Protein AF-F4G342-F1 (afdb_monomer_lite)

Radius of gyration: 25.58 Å; chains: 1; bounding box: 54×46×74 Å

Secondary str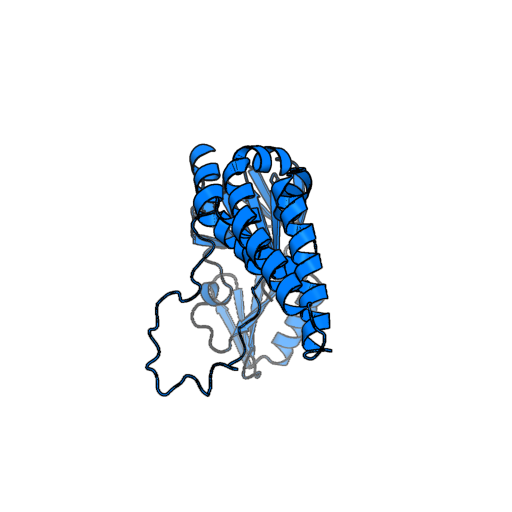ucture (DSSP, 8-state):
-BSSHHHHHHHHHHHHHEEEEEEETTEEEEEES-SSEEEEEEEE-SSSS-EEEEEEEETT-S-HHHHTT-SEETTS-----TT-EEEETTEEEEEEEE-SSHHHHHHHIIIIIHHHHHHHHHHHHTT-SSS--HHHHHHHHT--HHHHHHHHHHHHHHHHHHHHHH-TT-TTHHHHHHHHHHHHHHHHTTSTTS----------TT-TTTTT---PPP-HHHHHHHHHHHHHHHTHHHHHHHH---EEEETTEEEESEEEEEETTTEEEEEE-SSEEEEE-STT-EEEEE-SEEEEEEE--

Sequence (301 aa):
MFLDKYHETLYSLALSLRKNQFKVWDFTYVETSDPRVDYVIGEDRKGEEPVTYVLSVPKGCEDLRRCLGFSFMYYESFPFTSGVSIGVLDMAVKVIKTFKDEGEMMSYLRDEEVKQFKATDYLFLKDRSRGEGLYQRFISSLNDRELNELNDLARGYLEAYKLYDRNPEASGLDETVREIERRLLAVSSGYERVWNLNEGEHISEDEEHIEGEVREPLDVFQILSDVRAEKFRENVSKFLDFAGDEESSWESVRFRGSLLNVFERRAATILIRRPGFLTIDKAGGRTIPVQPSLIEVERLV

Structure (mmCIF, N/CA/C/O backbone):
data_AF-F4G342-F1
#
_entry.id   AF-F4G342-F1
#
loop_
_atom_site.group_PDB
_atom_site.id
_atom_site.type_symbol
_atom_site.label_atom_id
_atom_site.label_alt_id
_atom_site.label_comp_id
_atom_site.label_asym_id
_atom_site.label_entity_id
_atom_site.label_seq_id
_atom_site.pdbx_PDB_ins_code
_atom_site.Cartn_x
_atom_site.Cartn_y
_atom_site.Cartn_z
_atom_site.occupancy
_atom_site.B_iso_or_equiv
_atom_site.auth_seq_id
_atom_site.auth_comp_id
_atom_site.auth_asym_id
_atom_site.auth_atom_id
_atom_site.pdbx_PDB_model_num
ATOM 1 N N . MET A 1 1 ? -18.554 12.284 21.977 1.00 89.56 1 MET A N 1
ATOM 2 C CA . MET A 1 1 ? -18.754 12.958 20.670 1.00 89.56 1 MET A CA 1
ATOM 3 C C . MET A 1 1 ? -18.685 11.902 19.569 1.00 89.56 1 MET A C 1
ATOM 5 O O . MET A 1 1 ? -18.056 10.884 19.815 1.00 89.56 1 MET A O 1
ATOM 9 N N . PHE A 1 2 ? -19.327 12.070 18.407 1.00 92.19 2 PHE A N 1
ATOM 10 C CA . PHE A 1 2 ? -19.142 11.134 17.280 1.00 92.19 2 PHE A CA 1
ATOM 11 C C . PHE A 1 2 ? -17.863 11.451 16.496 1.00 92.19 2 PHE A C 1
ATOM 13 O O . PHE A 1 2 ? -17.474 12.613 16.435 1.00 92.19 2 PHE A O 1
ATOM 20 N N . LEU A 1 3 ? -17.229 10.432 15.903 1.00 91.06 3 LEU A N 1
ATOM 21 C CA . LEU A 1 3 ? -15.998 10.582 15.114 1.00 91.06 3 LEU A CA 1
ATOM 22 C C . LEU A 1 3 ? -16.168 11.587 13.968 1.00 91.06 3 LEU A C 1
ATOM 24 O O . LEU A 1 3 ? -15.319 12.449 13.768 1.00 91.06 3 LEU A O 1
ATOM 28 N N . ASP A 1 4 ? -17.288 11.487 13.256 1.00 91.38 4 ASP A N 1
ATOM 29 C CA . ASP A 1 4 ? -17.738 12.435 12.243 1.00 91.38 4 ASP A CA 1
ATOM 30 C C . ASP A 1 4 ? -19.255 12.265 11.992 1.00 91.38 4 ASP A C 1
ATOM 32 O O . ASP A 1 4 ? -19.938 11.459 12.640 1.00 91.38 4 ASP A O 1
ATOM 36 N N . LYS A 1 5 ? -19.794 13.014 11.019 1.00 93.31 5 LYS A N 1
ATOM 37 C CA . LYS A 1 5 ? -21.218 12.954 10.656 1.00 93.31 5 LYS A CA 1
ATOM 38 C C . LYS A 1 5 ? -21.636 11.617 10.033 1.00 93.31 5 LYS A C 1
ATOM 40 O O . LYS A 1 5 ? -22.798 11.221 10.158 1.00 93.31 5 LYS A O 1
ATOM 45 N N . TYR A 1 6 ? -20.718 10.923 9.362 1.00 93.00 6 TYR A N 1
ATOM 46 C CA . TYR A 1 6 ? -20.983 9.605 8.790 1.00 93.00 6 TYR A CA 1
ATOM 47 C C . TYR A 1 6 ? -21.236 8.590 9.910 1.00 93.00 6 TYR A C 1
ATOM 49 O O . TYR A 1 6 ? -22.263 7.912 9.902 1.00 93.00 6 TYR A O 1
ATOM 57 N N . HIS A 1 7 ? -20.394 8.583 10.942 1.00 95.50 7 HIS A N 1
ATOM 58 C CA . HIS A 1 7 ? -20.532 7.689 12.091 1.00 95.50 7 HIS A CA 1
ATOM 59 C C . HIS A 1 7 ? -21.780 8.011 12.937 1.00 95.50 7 HIS A C 1
ATOM 61 O O . HIS A 1 7 ? -22.446 7.095 13.416 1.00 95.50 7 HIS A O 1
ATOM 67 N N . GLU A 1 8 ? -22.164 9.287 13.067 1.00 96.19 8 GLU A N 1
ATOM 68 C CA . GLU A 1 8 ? -23.444 9.689 13.684 1.00 96.19 8 GLU A CA 1
ATOM 69 C C . GLU A 1 8 ? -24.661 9.171 12.886 1.00 96.19 8 GLU A C 1
ATOM 71 O O . GLU A 1 8 ? -25.661 8.715 13.453 1.00 96.19 8 GLU A O 1
ATOM 76 N N . THR A 1 9 ? -24.572 9.207 11.553 1.00 96.38 9 THR A N 1
ATOM 77 C CA . THR A 1 9 ? -25.627 8.706 10.660 1.00 96.38 9 THR A CA 1
ATOM 78 C C . THR A 1 9 ? -25.750 7.187 10.761 1.00 96.38 9 THR A C 1
ATOM 80 O O . THR A 1 9 ? -26.858 6.676 10.935 1.00 96.38 9 THR A O 1
ATOM 83 N N . LEU A 1 10 ? -24.624 6.465 10.729 1.00 95.69 10 LEU A N 1
ATOM 84 C CA . LEU A 1 10 ? -24.595 5.014 10.918 1.00 95.69 10 LEU A CA 1
ATOM 85 C C . LEU A 1 10 ? -25.144 4.603 12.283 1.00 95.69 10 LEU A C 1
ATOM 87 O O . LEU A 1 10 ? -25.910 3.649 12.363 1.00 95.69 10 LEU A O 1
ATOM 91 N N . TYR A 1 11 ? -24.816 5.340 13.344 1.00 97.00 11 TYR A N 1
ATOM 92 C CA . TYR A 1 11 ? -25.378 5.100 14.671 1.00 97.00 11 TYR A CA 1
ATOM 93 C C . TYR A 1 11 ? -26.909 5.187 14.663 1.00 97.00 11 TYR A C 1
ATOM 95 O O . TYR A 1 11 ? -27.599 4.288 15.145 1.00 97.00 11 TYR A O 1
ATOM 103 N N . SER A 1 12 ? -27.448 6.252 14.067 1.00 96.75 12 SER A N 1
ATOM 104 C CA . SER A 1 12 ? -28.895 6.468 13.965 1.00 96.75 12 SER A CA 1
ATOM 105 C C . SER A 1 12 ? -29.580 5.365 13.150 1.00 96.75 12 SER A C 1
ATOM 107 O O . SER A 1 12 ? -30.653 4.883 13.525 1.00 96.75 12 SER A O 1
ATOM 109 N N . LEU A 1 13 ? -28.940 4.924 12.063 1.00 95.50 13 LEU A N 1
ATOM 110 C CA . LEU A 1 13 ? -29.412 3.823 11.225 1.00 95.50 13 LEU A CA 1
ATOM 111 C C . LEU A 1 13 ? -29.402 2.488 11.982 1.00 95.50 13 LEU A C 1
ATOM 113 O O . LEU A 1 13 ? -30.413 1.785 11.993 1.00 95.50 13 LEU A O 1
ATOM 117 N N . ALA A 1 14 ? -28.301 2.177 12.670 1.00 95.94 14 ALA A N 1
ATOM 118 C CA . ALA A 1 14 ? -28.148 0.970 13.474 1.00 95.94 14 ALA A CA 1
ATOM 119 C C . ALA A 1 14 ? -29.251 0.864 14.532 1.00 95.94 14 ALA A C 1
ATOM 121 O O . ALA A 1 14 ? -29.889 -0.180 14.657 1.00 95.94 14 ALA A O 1
ATOM 122 N N . LEU A 1 15 ? -29.534 1.958 15.249 1.00 96.00 15 LEU A N 1
ATOM 123 C CA . LEU A 1 15 ? -30.601 1.992 16.249 1.00 96.00 15 LEU A CA 1
ATOM 124 C C . LEU A 1 15 ? -32.002 1.867 15.644 1.00 96.00 15 LEU A C 1
ATOM 126 O O . LEU A 1 15 ? -32.859 1.223 16.246 1.00 96.00 15 LEU A O 1
ATOM 130 N N . SER A 1 16 ? -32.233 2.450 14.466 1.00 96.38 16 SER A N 1
ATOM 131 C CA . SER A 1 16 ? -33.532 2.387 13.781 1.00 96.38 16 SER A CA 1
ATOM 132 C C . SER A 1 16 ? -33.850 0.981 13.265 1.00 96.38 16 SER A C 1
ATOM 134 O O . SER A 1 16 ? -35.006 0.568 13.270 1.00 96.38 16 SER A O 1
ATOM 136 N N . LEU A 1 17 ? -32.827 0.233 12.839 1.00 94.88 17 LEU A N 1
ATOM 137 C CA . LEU A 1 17 ? -32.965 -1.131 12.321 1.00 94.88 17 LEU A CA 1
ATOM 138 C C . LEU A 1 17 ? -32.792 -2.215 13.393 1.00 94.88 17 LEU A C 1
ATOM 140 O O . LEU A 1 17 ? -32.941 -3.398 13.074 1.00 94.88 17 LEU A O 1
ATOM 144 N N . ARG A 1 18 ? -32.456 -1.837 14.632 1.00 97.00 18 ARG A N 1
ATOM 145 C CA . ARG A 1 18 ? -32.060 -2.738 15.720 1.00 97.00 18 ARG A CA 1
ATOM 146 C C . ARG A 1 18 ? -33.136 -3.775 16.043 1.00 97.00 18 ARG A C 1
ATOM 148 O O . ARG A 1 18 ? -34.232 -3.430 16.481 1.00 97.00 18 ARG A O 1
ATOM 155 N N . LYS A 1 19 ? -32.761 -5.050 15.948 1.00 96.31 19 LYS A N 1
ATOM 156 C CA . LYS A 1 19 ? -33.483 -6.182 16.545 1.00 96.31 19 LYS A CA 1
ATOM 157 C C . LYS A 1 19 ? -32.971 -6.490 17.948 1.00 96.31 19 LYS A C 1
ATOM 159 O O . LYS A 1 19 ? -33.772 -6.681 18.858 1.00 96.31 19 LYS A O 1
ATOM 164 N N . ASN A 1 20 ? -31.650 -6.503 18.126 1.00 95.12 20 ASN A N 1
ATOM 165 C CA . ASN A 1 20 ? -30.991 -6.808 19.393 1.00 95.12 20 ASN A CA 1
ATOM 166 C C . ASN A 1 20 ? -29.696 -5.991 19.547 1.00 95.12 20 ASN A C 1
ATOM 168 O O . ASN A 1 20 ? -29.152 -5.479 18.570 1.00 95.12 20 ASN A O 1
ATOM 172 N N . GLN A 1 21 ? -29.200 -5.848 20.775 1.00 95.62 21 GLN A N 1
ATOM 173 C CA . GLN A 1 21 ? -27.889 -5.260 21.043 1.00 95.62 21 GLN A CA 1
ATOM 174 C C . GLN A 1 21 ? -27.240 -5.910 22.263 1.00 95.62 21 GLN A C 1
ATOM 176 O O . GLN A 1 21 ? -27.905 -6.168 23.267 1.00 95.62 21 GLN A O 1
ATOM 181 N N . PHE A 1 22 ? -25.933 -6.129 22.205 1.00 94.62 22 PHE A N 1
ATOM 182 C CA . PHE A 1 22 ? -25.176 -6.714 23.308 1.00 94.62 22 PHE A CA 1
ATOM 183 C C . PHE A 1 22 ? -23.713 -6.270 23.262 1.00 94.62 22 PHE A C 1
ATOM 185 O O . PHE A 1 22 ? -23.212 -5.795 22.243 1.00 94.62 22 PHE A O 1
ATOM 192 N N . LYS A 1 23 ? -23.025 -6.367 24.400 1.00 94.19 23 LYS A N 1
ATOM 193 C CA . LYS A 1 23 ? -21.602 -6.028 24.496 1.00 94.19 23 LYS A CA 1
ATOM 194 C C . LYS A 1 23 ? -20.747 -7.202 24.025 1.00 94.19 23 LYS A C 1
ATOM 196 O O . LYS A 1 23 ? -20.994 -8.336 24.425 1.00 94.19 23 LYS A O 1
ATOM 201 N N . VAL A 1 24 ? -19.733 -6.905 23.219 1.00 90.25 24 VAL A N 1
ATOM 202 C CA . VAL A 1 24 ? -18.701 -7.851 22.776 1.00 90.25 24 VAL A CA 1
ATOM 203 C C . VAL A 1 24 ? -17.358 -7.154 22.938 1.00 90.25 24 VAL A C 1
ATOM 205 O O . VAL A 1 24 ? -17.061 -6.201 22.219 1.00 90.25 24 VAL A O 1
ATOM 208 N N . TRP A 1 25 ? -16.565 -7.601 23.915 1.00 85.75 25 TRP A N 1
ATOM 209 C CA . TRP A 1 25 ? -15.337 -6.916 24.339 1.00 85.75 25 TRP A CA 1
ATOM 210 C C . TRP A 1 25 ? -15.595 -5.424 24.632 1.00 85.75 25 TRP A C 1
ATOM 212 O O . TRP A 1 25 ? -16.507 -5.103 25.396 1.00 85.75 25 TRP A O 1
ATOM 222 N N . ASP A 1 26 ? -14.830 -4.526 24.010 1.00 86.44 26 ASP A N 1
ATOM 223 C CA . ASP A 1 26 ? -14.953 -3.072 24.161 1.00 86.44 26 ASP A CA 1
ATOM 224 C C . ASP A 1 26 ? -16.024 -2.448 23.245 1.00 86.44 26 ASP A C 1
ATOM 226 O O . ASP A 1 26 ? -16.248 -1.237 23.263 1.00 86.44 26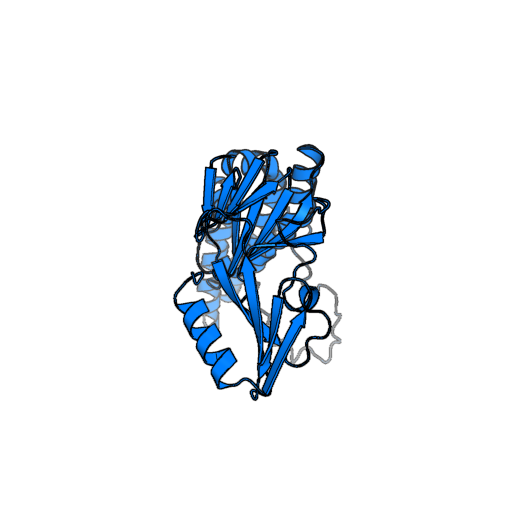 ASP A O 1
ATOM 230 N N . PHE A 1 27 ? -16.734 -3.267 22.465 1.00 92.56 27 PHE A N 1
ATOM 231 C CA . PHE A 1 27 ? -17.723 -2.821 21.492 1.00 92.56 27 PHE A CA 1
ATOM 232 C C . PHE A 1 27 ? -19.157 -3.127 21.926 1.00 92.56 27 PHE A C 1
ATOM 234 O O . PHE A 1 27 ? -19.436 -4.002 22.750 1.00 92.56 27 PHE A O 1
ATOM 241 N N . THR A 1 28 ? -20.103 -2.410 21.324 1.00 95.25 28 THR A N 1
ATOM 242 C CA . THR A 1 28 ? -21.525 -2.769 21.344 1.00 95.25 28 THR A CA 1
ATOM 243 C C . THR A 1 28 ? -21.908 -3.291 19.972 1.00 95.25 28 THR A C 1
ATOM 245 O O . THR A 1 28 ? -21.909 -2.530 19.008 1.00 95.25 28 THR A O 1
ATOM 248 N N . TYR A 1 29 ? -22.238 -4.573 19.885 1.00 96.00 29 TYR A N 1
ATOM 249 C CA . TYR A 1 29 ? -22.787 -5.162 18.675 1.00 96.00 29 TYR A CA 1
ATOM 250 C C . TYR A 1 29 ? -24.277 -4.830 18.576 1.00 96.00 29 TYR A C 1
ATOM 252 O O . TYR A 1 29 ? -25.012 -4.944 19.564 1.00 96.00 29 TYR A O 1
ATOM 260 N N . VAL A 1 30 ? -24.722 -4.413 17.396 1.00 96.75 30 VAL A N 1
ATOM 261 C CA . VAL A 1 30 ? -26.112 -4.074 17.092 1.00 96.75 30 VAL A CA 1
ATOM 262 C C . VAL A 1 30 ? -26.574 -4.965 15.954 1.00 96.75 30 VAL A C 1
ATOM 264 O O . VAL A 1 30 ? -26.269 -4.723 14.786 1.00 96.75 30 VAL A O 1
ATOM 267 N N . GLU A 1 31 ? -27.335 -5.993 16.316 1.00 96.19 31 GLU A N 1
ATOM 268 C CA . GLU A 1 31 ? -27.981 -6.871 15.354 1.00 96.19 31 GLU A CA 1
ATOM 269 C C . GLU A 1 31 ? -29.185 -6.148 14.751 1.00 96.19 31 GLU A C 1
ATOM 271 O O . GLU A 1 31 ? -30.075 -5.664 15.463 1.00 96.19 31 GLU A O 1
ATOM 276 N N . THR A 1 32 ? -29.232 -6.082 13.429 1.00 96.19 32 THR A N 1
ATOM 277 C CA . THR A 1 32 ? -30.243 -5.333 12.692 1.00 96.19 32 THR A CA 1
ATOM 278 C C . THR A 1 32 ? -31.281 -6.240 12.036 1.00 96.19 32 THR A C 1
ATOM 280 O O . THR A 1 32 ? -31.190 -7.470 12.010 1.00 96.19 32 THR A O 1
ATOM 283 N N . SER A 1 33 ? -32.312 -5.623 11.475 1.00 94.75 33 SER A N 1
ATOM 284 C CA . SER A 1 33 ? -33.268 -6.281 10.592 1.00 94.75 33 SER A CA 1
ATOM 285 C C . SER A 1 33 ? -32.779 -6.452 9.154 1.00 94.75 33 SER A C 1
ATOM 287 O O . SER A 1 33 ? -33.362 -7.278 8.451 1.00 94.75 33 SER A O 1
ATOM 289 N N . ASP A 1 34 ? -31.713 -5.756 8.740 1.00 93.00 34 ASP A N 1
ATOM 290 C CA . ASP A 1 34 ? -31.108 -5.926 7.418 1.00 93.00 34 ASP A CA 1
ATOM 291 C C . ASP A 1 34 ? -30.509 -7.343 7.301 1.00 93.00 34 ASP A C 1
ATOM 293 O O . ASP A 1 34 ? -29.889 -7.829 8.256 1.00 93.00 34 ASP A O 1
ATOM 297 N N . PRO A 1 35 ? -30.719 -8.051 6.175 1.00 92.50 35 PRO A N 1
ATOM 298 C CA . PRO A 1 35 ? -30.234 -9.418 6.002 1.00 92.50 35 PRO A CA 1
ATOM 299 C C . PRO A 1 35 ? -28.726 -9.519 5.722 1.00 92.50 35 PRO A C 1
ATOM 301 O O . PRO A 1 35 ? -28.188 -10.621 5.761 1.00 92.50 35 PRO A O 1
ATOM 304 N N . ARG A 1 36 ? -28.043 -8.412 5.412 1.00 92.75 36 ARG A N 1
ATOM 305 C CA . ARG A 1 36 ? -26.639 -8.390 4.973 1.00 92.75 36 ARG A CA 1
ATOM 306 C C . ARG A 1 36 ? -25.697 -7.758 5.987 1.00 92.75 36 ARG A C 1
ATOM 308 O O . ARG A 1 36 ? -24.550 -8.192 6.067 1.00 92.75 36 ARG A O 1
ATOM 315 N N . VAL A 1 37 ? -26.154 -6.744 6.718 1.00 94.25 37 VAL A N 1
ATOM 316 C CA . VAL A 1 37 ? -25.278 -5.898 7.539 1.00 94.25 37 VAL A CA 1
ATOM 317 C C . VAL A 1 37 ? -25.767 -5.806 8.978 1.00 94.25 37 VAL A C 1
ATOM 319 O O . VAL A 1 37 ? -26.940 -5.546 9.241 1.00 94.25 37 VAL A O 1
ATOM 322 N N . ASP A 1 38 ? -24.830 -5.956 9.904 1.00 95.75 38 ASP A N 1
ATOM 323 C CA . ASP A 1 38 ? -24.956 -5.546 11.298 1.00 95.75 38 ASP A CA 1
ATOM 324 C C . ASP A 1 38 ? -23.989 -4.391 11.594 1.00 95.75 38 ASP A C 1
ATOM 326 O O . ASP A 1 38 ? -23.164 -4.025 10.754 1.00 95.75 38 ASP A O 1
ATOM 330 N N . TYR A 1 39 ? -24.102 -3.779 12.774 1.00 96.19 39 TYR A N 1
ATOM 331 C CA . TYR A 1 39 ? -23.242 -2.656 13.154 1.00 96.19 39 TYR A CA 1
ATOM 332 C C . TYR A 1 39 ? -22.523 -2.895 14.468 1.00 96.19 39 TYR A C 1
ATOM 334 O O . TYR A 1 39 ? -22.996 -3.601 15.358 1.00 96.19 39 TYR A O 1
ATOM 342 N N . VAL A 1 40 ? -21.386 -2.227 14.607 1.00 95.75 40 VAL A N 1
ATOM 343 C CA . VAL A 1 40 ? -20.543 -2.270 15.793 1.00 95.75 40 VAL A CA 1
ATOM 344 C C . VAL A 1 40 ? -20.282 -0.848 16.237 1.00 95.75 40 VAL A C 1
ATOM 346 O O . VAL A 1 40 ? -19.756 -0.048 15.473 1.00 95.75 40 VAL A O 1
ATOM 349 N N . ILE A 1 41 ? -20.647 -0.525 17.473 1.00 95.88 41 ILE A N 1
ATOM 350 C CA . ILE A 1 41 ? -20.410 0.786 18.071 1.00 95.88 41 ILE A CA 1
ATOM 351 C C . ILE A 1 41 ? -19.200 0.673 18.994 1.00 95.88 41 ILE A C 1
ATOM 353 O O . ILE A 1 41 ? -19.269 0.009 20.035 1.00 95.88 41 ILE A O 1
ATOM 357 N N . GLY A 1 42 ? -18.108 1.327 18.612 1.00 93.50 42 GLY A N 1
ATOM 358 C CA . GLY A 1 42 ? -16.916 1.508 19.429 1.00 93.50 42 GLY A CA 1
ATOM 359 C C . GLY A 1 42 ? -16.943 2.839 20.176 1.00 93.50 42 GLY A C 1
ATOM 360 O O . GLY A 1 42 ? -17.419 3.855 19.666 1.00 93.50 42 GLY A O 1
ATOM 361 N N . GLU A 1 43 ? -16.416 2.833 21.396 1.00 91.06 43 GLU A N 1
ATOM 362 C CA . GLU A 1 43 ? -16.155 4.043 22.175 1.00 91.06 43 GLU A CA 1
ATOM 363 C C . GLU A 1 43 ? -14.672 4.091 22.521 1.00 91.06 43 GLU A C 1
ATOM 365 O O . GLU A 1 43 ? -14.204 3.365 23.397 1.00 91.06 43 GLU A O 1
ATOM 370 N N . ASP A 1 44 ? -13.926 4.963 21.850 1.00 87.25 44 ASP A N 1
ATOM 371 C CA . ASP A 1 44 ? -12.560 5.245 22.251 1.00 87.25 44 ASP A CA 1
ATOM 372 C C . ASP A 1 44 ? -12.553 6.287 23.371 1.00 87.25 44 ASP A C 1
ATOM 374 O O . ASP A 1 44 ? -12.912 7.447 23.171 1.00 87.25 44 ASP A O 1
ATOM 378 N N . ARG A 1 45 ? -12.130 5.857 24.560 1.00 81.38 45 ARG A N 1
ATOM 379 C CA . ARG A 1 45 ? -11.965 6.698 25.755 1.00 81.38 45 ARG A CA 1
ATOM 380 C C . ARG A 1 45 ? -10.495 6.950 26.103 1.00 81.38 45 ARG A C 1
ATOM 382 O O . ARG A 1 45 ? -10.213 7.454 27.186 1.00 81.38 45 ARG A O 1
ATOM 389 N N . LYS A 1 46 ? -9.565 6.515 25.249 1.00 74.19 46 LYS A N 1
ATOM 390 C CA . LYS A 1 46 ? -8.116 6.589 25.474 1.00 74.19 46 LYS A CA 1
ATOM 391 C C . LYS A 1 46 ? -7.476 7.822 24.828 1.00 74.19 46 LYS A C 1
ATOM 393 O O . LYS A 1 46 ? -6.327 8.113 25.144 1.00 74.19 46 LYS A O 1
ATOM 398 N N . GLY A 1 47 ? -8.192 8.525 23.947 1.00 68.31 47 GLY A N 1
ATOM 399 C CA . GLY A 1 47 ? -7.807 9.847 23.442 1.00 68.31 47 GLY A CA 1
ATOM 400 C C . GLY A 1 47 ? -8.112 10.986 24.424 1.00 68.31 47 GLY A C 1
ATOM 401 O O . GLY A 1 47 ? -8.674 10.759 25.495 1.00 68.31 47 GLY A O 1
ATOM 402 N N . GLU A 1 48 ? -7.764 12.219 24.042 1.00 71.44 48 GLU A N 1
ATOM 403 C CA . GLU A 1 48 ? -8.037 13.431 24.839 1.00 71.44 48 GLU A CA 1
ATOM 404 C C . GLU A 1 48 ? -9.538 13.637 25.101 1.00 71.44 48 GLU A C 1
ATOM 406 O O . GLU A 1 48 ? -9.931 14.089 26.176 1.00 71.44 48 GLU A O 1
ATOM 411 N N . GLU A 1 49 ? -10.383 13.232 24.148 1.00 77.75 49 GLU A N 1
ATOM 412 C CA . GLU A 1 49 ? -11.839 13.268 24.262 1.00 77.75 49 GLU A CA 1
ATOM 413 C C . GLU A 1 49 ? -12.462 11.904 23.913 1.00 77.75 49 GLU A C 1
ATOM 415 O O . GLU A 1 49 ? -12.006 11.242 22.975 1.00 77.75 49 GLU A O 1
ATOM 420 N N . PRO A 1 50 ? -13.534 11.472 24.612 1.00 83.81 50 PRO A N 1
ATOM 421 C CA . PRO A 1 50 ? -14.269 10.264 24.254 1.00 83.81 50 PRO A CA 1
ATOM 422 C C . PRO A 1 50 ? -14.958 10.371 22.888 1.00 83.81 50 PRO A C 1
ATOM 424 O O . PRO A 1 50 ? -15.836 11.223 22.669 1.00 83.81 50 PRO A O 1
ATOM 427 N N . VAL A 1 51 ? -14.619 9.446 21.992 1.00 91.00 51 VAL A N 1
ATOM 428 C CA . VAL A 1 51 ? -15.122 9.405 20.617 1.00 91.00 51 VAL A CA 1
ATOM 429 C C . VAL A 1 51 ? -15.894 8.119 20.359 1.00 91.00 51 VAL A C 1
ATOM 431 O O . VAL A 1 51 ? -15.405 7.018 20.594 1.00 91.00 51 VAL A O 1
ATOM 434 N N . THR A 1 52 ? -17.102 8.265 19.830 1.00 92.69 52 THR A N 1
ATOM 435 C CA . THR A 1 52 ? -17.954 7.169 19.377 1.00 92.69 52 THR A CA 1
ATOM 436 C C . THR A 1 52 ? -17.819 7.012 17.869 1.00 92.69 52 THR A C 1
ATOM 438 O O . THR A 1 52 ? -17.992 7.975 17.122 1.00 92.69 52 THR A O 1
ATOM 441 N N . TYR A 1 53 ? -17.558 5.794 17.416 1.00 94.00 53 TYR A N 1
ATOM 442 C CA . TYR A 1 53 ? -17.498 5.432 16.004 1.00 94.00 53 TYR A CA 1
ATOM 443 C C . TYR A 1 53 ? -18.335 4.171 15.773 1.00 94.00 53 TYR A C 1
ATOM 445 O O . TYR A 1 53 ? -18.464 3.323 16.654 1.00 94.00 53 TYR A O 1
ATOM 453 N N . VAL A 1 54 ? -18.967 4.079 14.608 1.00 95.75 54 VAL A N 1
ATOM 454 C CA . VAL A 1 54 ? -19.785 2.948 14.182 1.00 95.75 54 VAL A CA 1
ATOM 455 C C . VAL A 1 54 ? -19.212 2.350 12.906 1.00 95.75 54 VAL A C 1
ATOM 457 O O . VAL A 1 54 ? -18.990 3.081 11.947 1.00 95.75 54 VAL A O 1
ATOM 460 N N . LEU A 1 55 ? -19.011 1.034 12.902 1.00 95.31 55 LEU A N 1
ATOM 461 C CA . LEU A 1 55 ? -18.523 0.260 11.760 1.00 95.31 55 LEU A CA 1
ATOM 462 C C . LEU A 1 55 ? -19.599 -0.716 11.294 1.00 95.31 55 LEU A C 1
ATOM 464 O O . LEU A 1 55 ? -20.389 -1.207 12.108 1.00 95.31 55 LEU A O 1
ATOM 468 N N . SER A 1 56 ? -19.634 -0.989 9.993 1.00 93.62 56 SER A N 1
ATOM 469 C CA . SER A 1 56 ? -20.480 -2.039 9.435 1.00 93.62 56 SER A CA 1
ATOM 470 C C . SER A 1 56 ? -19.767 -3.391 9.524 1.00 93.62 56 SER A C 1
ATOM 472 O O . SER A 1 56 ? -18.545 -3.472 9.418 1.00 93.62 56 SER A O 1
ATOM 474 N N . VAL A 1 57 ? -20.520 -4.462 9.770 1.00 94.50 57 VAL A N 1
ATOM 475 C CA . VAL A 1 57 ? -20.003 -5.836 9.747 1.00 94.50 57 VAL A CA 1
ATOM 476 C C . VAL A 1 57 ? -20.955 -6.755 8.992 1.00 94.50 57 VAL A C 1
ATOM 478 O O . VAL A 1 57 ? -22.169 -6.529 9.006 1.00 94.50 57 VAL A O 1
ATOM 481 N N . PRO A 1 58 ? -20.440 -7.814 8.344 1.00 92.75 58 PRO A N 1
ATOM 482 C CA . PRO A 1 58 ? -21.290 -8.827 7.738 1.00 92.75 58 PRO A CA 1
ATOM 483 C C . PRO A 1 58 ? -22.243 -9.454 8.759 1.00 92.75 58 PRO A C 1
ATOM 485 O O . PRO A 1 58 ? -21.880 -9.671 9.922 1.00 92.75 58 PRO A O 1
ATOM 488 N N . LYS A 1 59 ? -23.456 -9.780 8.301 1.00 91.88 59 LYS A N 1
ATOM 489 C CA . LYS A 1 59 ? -24.450 -10.507 9.096 1.00 91.88 59 LYS A CA 1
ATOM 490 C C . LYS A 1 59 ? -23.855 -11.786 9.684 1.00 91.88 59 LYS A C 1
ATOM 492 O O . LYS A 1 59 ? -23.211 -12.549 8.967 1.00 91.88 59 LYS A O 1
ATOM 497 N N . GLY A 1 60 ? -24.122 -12.045 10.964 1.00 83.81 60 GLY A N 1
ATOM 498 C CA . GLY A 1 60 ? -23.695 -13.290 11.612 1.00 83.81 60 GLY A CA 1
ATOM 499 C C . GLY A 1 60 ? -22.187 -13.372 11.856 1.00 83.81 60 GLY A C 1
ATOM 500 O O . GLY A 1 60 ? -21.630 -14.463 11.907 1.00 83.81 60 GLY A O 1
ATOM 501 N N . CYS A 1 61 ? -21.516 -12.227 11.989 1.00 87.94 61 CYS A N 1
ATOM 502 C CA . CYS A 1 61 ? -20.114 -12.177 12.378 1.00 87.94 61 CYS A CA 1
ATOM 503 C C . CYS A 1 61 ? -19.885 -12.833 13.758 1.00 87.94 61 CYS A C 1
ATOM 505 O O . CYS A 1 61 ? -20.262 -12.271 14.786 1.00 87.94 61 CYS A O 1
ATOM 507 N N . GLU A 1 62 ? -19.246 -14.007 13.777 1.00 84.56 62 GLU A N 1
ATOM 508 C CA . GLU A 1 62 ? -18.929 -14.748 15.010 1.00 84.56 62 GLU A CA 1
ATOM 509 C C . GLU A 1 62 ? -17.676 -14.211 15.724 1.00 84.56 62 GLU A C 1
ATOM 511 O O . GLU A 1 62 ? -17.626 -14.176 16.952 1.00 84.56 62 GLU A O 1
ATOM 516 N N . ASP A 1 63 ? -16.674 -13.759 14.959 1.00 88.94 63 ASP A N 1
ATOM 517 C CA . ASP A 1 63 ? -15.432 -13.167 15.471 1.00 88.94 63 ASP A CA 1
ATOM 518 C C . ASP A 1 63 ? -15.293 -11.724 14.983 1.00 88.94 63 ASP A C 1
ATOM 520 O O . ASP A 1 63 ? -14.852 -11.449 13.864 1.00 88.94 63 ASP A O 1
ATOM 524 N N . LEU A 1 64 ? -15.665 -10.798 15.865 1.00 89.75 64 LEU A N 1
ATOM 525 C CA . LEU A 1 64 ? -15.736 -9.370 15.585 1.00 89.75 64 LEU A CA 1
ATOM 526 C C . LEU A 1 64 ? -14.418 -8.784 15.066 1.00 89.75 64 LEU A C 1
ATOM 528 O O . LEU A 1 64 ? -14.420 -8.011 14.112 1.00 89.75 64 LEU A O 1
ATOM 532 N N . ARG A 1 65 ? -13.295 -9.169 15.680 1.00 89.94 65 ARG A N 1
ATOM 533 C CA . ARG A 1 65 ? -11.950 -8.684 15.335 1.00 89.94 65 ARG A CA 1
ATOM 534 C C . ARG A 1 65 ? -11.580 -9.140 13.932 1.00 89.94 65 ARG A C 1
ATOM 536 O O . ARG A 1 65 ? -11.182 -8.335 13.093 1.00 89.94 65 ARG A O 1
ATOM 543 N N . ARG A 1 66 ? -11.816 -10.423 13.650 1.00 88.19 66 ARG A N 1
ATOM 544 C CA . ARG A 1 66 ? -11.581 -11.003 12.328 1.00 88.19 66 ARG A CA 1
ATOM 545 C C . ARG A 1 66 ? -12.459 -10.366 11.251 1.00 88.19 66 ARG A C 1
ATOM 547 O O . ARG A 1 66 ? -11.948 -10.075 10.175 1.00 88.19 66 ARG A O 1
ATOM 554 N N . CYS A 1 67 ? -13.743 -10.128 11.524 1.00 90.75 67 CYS A N 1
ATOM 555 C CA . CYS A 1 67 ? -14.643 -9.475 10.566 1.00 90.75 67 CYS A CA 1
ATOM 556 C C . CYS A 1 67 ? -14.243 -8.028 10.274 1.00 90.75 67 CYS A C 1
ATOM 558 O O . CYS A 1 67 ? -14.399 -7.571 9.148 1.00 90.75 67 CYS A O 1
ATOM 560 N N . LEU A 1 68 ? -13.736 -7.320 11.284 1.00 90.62 68 LEU A N 1
ATOM 561 C CA . LEU A 1 68 ? -13.251 -5.949 11.152 1.00 90.62 68 LEU A CA 1
ATOM 562 C C . LEU A 1 68 ? -11.798 -5.870 10.654 1.00 90.62 68 LEU A C 1
ATOM 564 O O . LEU A 1 68 ? -11.278 -4.773 10.492 1.00 90.62 68 LEU A O 1
ATOM 568 N N . GLY A 1 69 ? -11.129 -7.002 10.416 1.00 90.31 69 GLY A N 1
ATOM 569 C CA . GLY A 1 69 ? -9.796 -7.037 9.814 1.00 90.31 69 GLY A CA 1
ATOM 570 C C . GLY A 1 69 ? -8.638 -6.661 10.743 1.00 90.31 69 GLY A C 1
ATOM 571 O O . GLY A 1 69 ? -7.563 -6.325 10.248 1.00 90.31 69 GLY A O 1
ATOM 572 N N . PHE A 1 70 ? -8.802 -6.733 12.070 1.00 93.56 70 PHE A N 1
ATOM 573 C CA . PHE A 1 70 ? -7.718 -6.449 13.017 1.00 93.56 70 PHE A CA 1
ATOM 574 C C . PHE A 1 70 ? -7.600 -7.482 14.141 1.00 93.56 70 PHE A C 1
ATOM 576 O O . PHE A 1 70 ? -8.564 -8.133 14.529 1.00 93.56 70 PHE A O 1
ATOM 583 N N . SER A 1 71 ? -6.396 -7.611 14.697 1.00 93.25 71 SER A N 1
ATOM 584 C CA . SER A 1 71 ? -6.079 -8.550 15.780 1.00 93.25 71 SER A CA 1
ATOM 585 C C . SER A 1 71 ? -6.014 -7.863 17.143 1.00 93.25 71 SER A C 1
ATOM 587 O O . SER A 1 71 ? -6.375 -8.462 18.155 1.00 93.25 71 SER A O 1
ATOM 589 N N . PHE A 1 72 ? -5.575 -6.604 17.171 1.00 94.19 72 PHE A N 1
ATOM 590 C CA . PHE A 1 72 ? -5.401 -5.812 18.388 1.00 94.19 72 PHE A CA 1
ATOM 591 C C . PHE A 1 72 ? -6.004 -4.428 18.221 1.00 94.19 72 PHE A C 1
ATOM 593 O O . PHE A 1 72 ? -6.039 -3.898 17.115 1.00 94.19 72 PHE A O 1
ATOM 600 N N . MET A 1 73 ? -6.429 -3.820 19.318 1.00 92.69 73 MET A N 1
ATOM 601 C CA . MET A 1 73 ? -6.689 -2.384 19.363 1.00 92.69 73 MET A CA 1
ATOM 602 C C . MET A 1 73 ? -5.395 -1.637 19.686 1.00 92.69 73 MET A C 1
ATOM 604 O O . MET A 1 73 ? -4.550 -2.139 20.422 1.00 92.69 73 MET A O 1
ATOM 608 N N . TYR A 1 74 ? -5.241 -0.413 19.185 1.00 92.31 74 TYR A N 1
ATOM 609 C CA . TYR A 1 74 ? -4.006 0.368 19.366 1.00 92.31 74 TYR A CA 1
ATOM 610 C C . TYR A 1 74 ? -3.612 0.648 20.829 1.00 92.31 74 TYR A C 1
ATOM 612 O O . TYR A 1 74 ? -2.453 0.942 21.104 1.00 92.31 74 TYR A O 1
ATOM 620 N N . TYR A 1 75 ? -4.566 0.588 21.763 1.00 89.75 75 TYR A N 1
ATOM 621 C CA . TYR A 1 75 ? -4.323 0.763 23.198 1.00 89.75 75 TYR A CA 1
ATOM 622 C C . TYR A 1 75 ? -3.966 -0.543 23.925 1.00 89.75 75 TYR A C 1
ATOM 624 O O . TYR A 1 75 ? -3.692 -0.516 25.127 1.00 89.75 75 TYR A O 1
ATOM 632 N N . GLU A 1 76 ? -4.025 -1.687 23.243 1.00 91.81 76 GLU A N 1
ATOM 633 C CA . GLU A 1 76 ? -3.617 -2.981 23.785 1.00 91.81 76 GLU A CA 1
ATOM 634 C C . GLU A 1 76 ? -2.104 -3.173 23.648 1.00 91.81 76 GLU A C 1
ATOM 636 O O . GLU A 1 76 ? -1.436 -2.519 22.850 1.00 91.81 76 GLU A O 1
ATOM 641 N N . SER A 1 77 ? -1.551 -4.109 24.418 1.00 92.62 77 SER A N 1
ATOM 642 C CA . SER A 1 77 ? -0.191 -4.584 24.169 1.00 92.62 77 SER A CA 1
ATOM 643 C C . SER A 1 77 ? -0.210 -5.543 22.980 1.00 92.62 77 SER A C 1
ATOM 645 O O . SER A 1 77 ? -0.919 -6.550 23.015 1.00 92.62 77 SER A O 1
ATOM 647 N N . PHE A 1 78 ? 0.574 -5.246 21.946 1.00 93.56 78 PHE A N 1
ATOM 648 C CA . PHE A 1 78 ? 0.714 -6.085 20.759 1.00 93.56 78 PHE A CA 1
ATOM 649 C C . PHE A 1 78 ? 2.184 -6.204 20.340 1.00 93.56 78 PHE A C 1
ATOM 651 O O . PHE A 1 78 ? 2.961 -5.258 20.504 1.00 93.56 78 PHE A O 1
ATOM 658 N N . PRO A 1 79 ? 2.597 -7.352 19.778 1.00 94.31 79 PRO A N 1
ATOM 659 C CA . PRO A 1 79 ? 3.903 -7.467 19.151 1.00 94.31 79 PRO A CA 1
ATOM 660 C C . PRO A 1 79 ? 3.892 -6.722 17.809 1.00 94.31 79 PRO A C 1
ATOM 662 O O . PRO A 1 79 ? 3.058 -6.997 16.952 1.00 94.31 79 PRO A O 1
ATOM 665 N N . PHE A 1 80 ? 4.818 -5.787 17.591 1.00 94.00 80 PHE A N 1
ATOM 666 C CA . PHE A 1 80 ? 4.966 -5.142 16.283 1.00 94.00 80 PHE A CA 1
ATOM 667 C C . PHE A 1 80 ? 5.757 -6.062 15.341 1.00 94.00 80 PHE A C 1
ATOM 669 O O . PHE A 1 80 ? 6.978 -5.969 15.227 1.00 94.00 80 PHE A O 1
ATOM 676 N N . THR A 1 81 ? 5.067 -7.015 14.715 1.00 95.62 81 THR A N 1
ATOM 677 C CA . THR A 1 81 ? 5.657 -8.040 13.840 1.00 95.62 81 THR A CA 1
ATOM 678 C C . THR A 1 81 ? 4.823 -8.245 12.580 1.00 95.62 81 THR A C 1
ATOM 680 O O . THR A 1 81 ? 3.629 -7.961 12.574 1.00 95.62 81 THR A O 1
ATOM 683 N N . SER A 1 82 ? 5.440 -8.776 11.522 1.00 94.88 82 SER A N 1
ATOM 684 C CA . SER A 1 82 ? 4.762 -9.099 10.253 1.00 94.88 82 SER A CA 1
ATOM 685 C C . SER A 1 82 ? 3.469 -9.908 10.471 1.00 94.88 82 SER A C 1
ATOM 687 O O . SER A 1 82 ? 3.453 -10.844 11.270 1.00 94.88 82 SER A O 1
ATOM 689 N N . GLY A 1 83 ? 2.397 -9.546 9.766 1.00 93.44 83 GLY A N 1
ATOM 690 C CA . GLY A 1 83 ? 1.060 -10.141 9.859 1.00 93.44 83 GLY A CA 1
ATOM 691 C C . GLY A 1 83 ? 0.157 -9.562 10.957 1.00 93.44 83 GLY A C 1
ATOM 692 O O . GLY A 1 83 ? -1.029 -9.888 11.004 1.00 93.44 83 GLY A O 1
ATOM 693 N N . VAL A 1 84 ? 0.671 -8.702 11.839 1.00 95.88 84 VAL A N 1
ATOM 694 C CA . VAL A 1 84 ? -0.136 -8.087 12.903 1.00 95.88 84 VAL A CA 1
ATOM 695 C C . VAL A 1 84 ? -0.982 -6.949 12.341 1.00 95.88 84 VAL A C 1
ATOM 697 O O . VAL A 1 84 ? -0.487 -6.107 11.598 1.00 95.88 84 VAL A O 1
ATOM 700 N N . SER A 1 85 ? -2.261 -6.924 12.717 1.00 96.69 85 SER A N 1
ATOM 701 C CA . SER A 1 85 ? -3.230 -5.910 12.291 1.00 96.69 85 SER A CA 1
ATOM 702 C C . SER A 1 85 ? -3.794 -5.179 13.509 1.00 96.69 85 SER A C 1
ATOM 704 O O . SER A 1 85 ? -4.239 -5.820 14.466 1.00 96.69 85 SER A O 1
ATOM 706 N N . ILE A 1 86 ? -3.751 -3.849 13.491 1.00 96.25 86 ILE A N 1
ATOM 707 C CA . ILE A 1 86 ? -4.045 -2.976 14.633 1.00 96.25 86 ILE A CA 1
ATOM 708 C C . ILE A 1 86 ? -5.210 -2.053 14.269 1.00 96.25 86 ILE A C 1
ATOM 710 O O . ILE A 1 86 ? -5.090 -1.237 13.361 1.00 96.25 86 ILE A O 1
ATOM 714 N N . GLY A 1 87 ? -6.327 -2.162 14.983 1.00 94.25 87 GLY A N 1
ATOM 715 C CA . GLY A 1 87 ? -7.494 -1.299 14.834 1.00 94.25 87 GLY A CA 1
ATOM 716 C C . GLY A 1 87 ? -7.310 0.043 15.545 1.00 94.25 87 GLY A C 1
ATOM 717 O O . GLY A 1 87 ? -6.917 0.103 16.717 1.00 94.25 87 GLY A O 1
ATOM 718 N N . VAL A 1 88 ? -7.627 1.127 14.839 1.00 93.62 88 VAL A N 1
ATOM 719 C CA . VAL A 1 88 ? -7.612 2.504 15.340 1.00 93.62 88 VAL A CA 1
ATOM 720 C C . VAL A 1 88 ? -8.853 3.227 14.835 1.00 93.62 88 VAL A C 1
ATOM 722 O O . VAL A 1 88 ? -8.897 3.670 13.691 1.00 93.62 88 VAL A O 1
ATOM 725 N N . LEU A 1 89 ? -9.860 3.380 15.698 1.00 92.25 89 LEU A N 1
ATOM 726 C CA . LEU A 1 89 ? -11.143 3.990 15.328 1.00 92.25 89 LEU A CA 1
ATOM 727 C C . LEU A 1 89 ? -11.768 3.283 14.107 1.00 92.25 89 LEU A C 1
ATOM 729 O O . LEU A 1 89 ? -12.134 2.116 14.199 1.00 92.25 89 LEU A O 1
ATOM 733 N N . ASP A 1 90 ? -11.861 3.986 12.976 1.00 92.69 90 ASP A N 1
ATOM 734 C CA . ASP A 1 90 ? -12.384 3.532 11.687 1.00 92.69 90 ASP A CA 1
ATOM 735 C C . ASP A 1 90 ? -11.289 3.153 10.679 1.00 92.69 90 ASP A C 1
ATOM 737 O O . ASP A 1 90 ? -11.518 3.128 9.470 1.00 92.69 90 ASP A O 1
ATOM 741 N N . MET A 1 91 ? -10.080 2.875 11.163 1.00 94.00 91 MET A N 1
ATOM 742 C CA . MET A 1 91 ? -8.943 2.451 10.354 1.00 94.00 91 MET A CA 1
ATOM 743 C C . MET A 1 91 ? -8.290 1.195 10.931 1.00 94.00 91 MET A C 1
ATOM 745 O O . MET A 1 91 ? -8.354 0.939 12.134 1.00 94.00 91 MET A O 1
ATOM 749 N N . ALA A 1 92 ? -7.608 0.437 10.077 1.00 94.94 92 ALA A N 1
ATOM 750 C CA . ALA A 1 92 ? -6.709 -0.633 10.484 1.00 94.94 92 ALA A CA 1
ATOM 751 C C . ALA A 1 92 ? -5.304 -0.403 9.918 1.00 94.94 92 ALA A C 1
ATOM 753 O O . ALA A 1 92 ? -5.133 0.013 8.774 1.00 94.94 92 ALA A O 1
ATOM 754 N N . VAL A 1 93 ? -4.292 -0.675 10.739 1.00 96.81 93 VAL A N 1
ATOM 755 C CA . VAL A 1 93 ? -2.874 -0.652 10.374 1.00 96.81 93 VAL A CA 1
ATOM 756 C C . VAL A 1 93 ? -2.371 -2.088 10.339 1.00 96.81 93 VAL A C 1
ATOM 758 O O . VAL A 1 93 ? -2.289 -2.749 11.374 1.00 96.81 93 VAL A O 1
ATOM 761 N N . LYS A 1 94 ? -2.028 -2.578 9.152 1.00 97.19 94 LYS A N 1
ATOM 762 C CA . LYS A 1 94 ? -1.513 -3.924 8.905 1.00 97.19 94 LYS A CA 1
ATOM 763 C C . LYS A 1 94 ? -0.007 -3.875 8.709 1.00 97.19 94 LYS A C 1
ATOM 765 O O . LYS A 1 94 ? 0.495 -3.199 7.815 1.00 97.19 94 LYS A O 1
ATOM 770 N N . VAL A 1 95 ? 0.729 -4.617 9.523 1.00 97.50 95 VAL A N 1
ATOM 771 C CA . VAL A 1 95 ? 2.178 -4.758 9.380 1.00 97.50 95 VAL A CA 1
ATOM 772 C C . VAL A 1 95 ? 2.455 -5.844 8.347 1.00 97.50 95 VAL A C 1
ATOM 774 O O . VAL A 1 95 ? 2.375 -7.029 8.658 1.00 97.50 95 VAL A O 1
ATOM 777 N N . ILE A 1 96 ? 2.783 -5.462 7.114 1.00 96.50 96 ILE A N 1
ATOM 778 C CA . ILE A 1 96 ? 3.064 -6.414 6.029 1.00 96.50 96 ILE A CA 1
ATOM 779 C C . ILE A 1 96 ? 4.396 -7.118 6.289 1.00 96.50 96 ILE A C 1
ATOM 781 O O . ILE A 1 96 ? 4.474 -8.347 6.302 1.00 96.50 96 ILE A O 1
ATOM 785 N N . LYS A 1 97 ? 5.441 -6.331 6.562 1.00 97.12 97 LYS A N 1
ATOM 786 C CA . LYS A 1 97 ? 6.788 -6.834 6.832 1.00 97.12 97 LYS A CA 1
ATOM 787 C C . LYS A 1 97 ? 7.514 -5.925 7.810 1.00 97.12 97 LYS A C 1
ATOM 789 O O . LYS A 1 97 ? 7.541 -4.720 7.613 1.00 97.12 97 LYS A O 1
ATOM 794 N N . THR A 1 98 ? 8.153 -6.490 8.828 1.00 97.31 98 THR A N 1
ATOM 795 C CA . THR A 1 98 ? 9.142 -5.775 9.654 1.00 97.31 98 THR A CA 1
ATOM 796 C C . THR A 1 98 ? 10.562 -6.054 9.176 1.00 97.31 98 THR A C 1
ATOM 798 O O . THR A 1 98 ? 10.849 -7.158 8.702 1.00 97.31 98 THR A O 1
ATOM 801 N N . PHE A 1 99 ? 11.452 -5.073 9.318 1.00 97.06 99 PHE A N 1
ATOM 802 C CA . PHE A 1 99 ? 12.855 -5.162 8.914 1.00 97.06 99 PHE A CA 1
ATOM 803 C C . PHE A 1 99 ? 13.773 -5.053 10.131 1.00 97.06 99 PHE A C 1
ATOM 805 O O . PHE A 1 99 ? 13.599 -4.174 10.975 1.00 97.06 99 PHE A O 1
ATOM 812 N N . LYS A 1 100 ? 14.762 -5.942 10.219 1.00 94.06 100 LYS A N 1
ATOM 813 C CA . LYS A 1 100 ? 15.809 -5.896 11.247 1.00 94.06 100 LYS A CA 1
ATOM 814 C C . LYS A 1 100 ? 16.842 -4.819 10.943 1.00 94.06 100 LYS A C 1
ATOM 816 O O . LYS A 1 100 ? 17.336 -4.167 11.858 1.00 94.06 100 LYS A O 1
ATOM 821 N N . ASP A 1 101 ? 17.155 -4.649 9.664 1.00 93.56 101 ASP A N 1
ATOM 822 C CA . ASP A 1 101 ? 18.153 -3.714 9.168 1.00 93.56 101 ASP A CA 1
ATOM 823 C C . ASP A 1 101 ? 17.847 -3.275 7.725 1.00 93.56 101 ASP A C 1
ATOM 825 O O . ASP A 1 101 ? 16.914 -3.754 7.072 1.00 93.56 101 ASP A O 1
ATOM 829 N N . GLU A 1 102 ? 18.639 -2.321 7.236 1.00 92.38 102 GLU A N 1
ATOM 830 C CA . GLU A 1 102 ? 18.519 -1.777 5.883 1.00 92.38 102 GLU A CA 1
ATOM 831 C C . GLU A 1 102 ? 18.820 -2.822 4.797 1.00 92.38 102 GLU A C 1
ATOM 833 O O . GLU A 1 102 ? 18.232 -2.767 3.717 1.00 92.38 102 GLU A O 1
ATOM 838 N N . GLY A 1 103 ? 19.672 -3.813 5.083 1.00 95.75 103 GLY A N 1
ATOM 839 C CA . GLY A 1 103 ? 19.977 -4.907 4.161 1.00 95.75 103 GLY A CA 1
ATOM 840 C C . GLY A 1 103 ? 18.761 -5.796 3.899 1.00 95.75 103 GLY A C 1
ATOM 841 O O . GLY A 1 103 ? 18.442 -6.081 2.743 1.00 95.75 103 GLY A O 1
ATOM 842 N N . GLU A 1 104 ? 18.040 -6.180 4.955 1.00 96.44 104 GLU A N 1
ATOM 843 C CA . GLU A 1 104 ? 16.787 -6.933 4.848 1.00 96.44 104 GLU A CA 1
ATOM 844 C C . GLU A 1 104 ? 15.713 -6.131 4.099 1.00 96.44 104 GLU A C 1
ATOM 846 O O . GLU A 1 104 ? 15.030 -6.682 3.235 1.00 96.44 104 GLU A O 1
ATOM 851 N N . MET A 1 105 ? 15.595 -4.829 4.380 1.00 95.94 105 MET A N 1
ATOM 852 C CA . MET A 1 105 ? 14.662 -3.941 3.678 1.00 95.94 105 MET A CA 1
ATOM 853 C C . MET A 1 105 ? 14.964 -3.876 2.178 1.00 95.94 105 MET A C 1
ATOM 855 O O . MET A 1 105 ? 14.067 -4.086 1.363 1.00 95.94 105 MET A O 1
ATOM 859 N N . MET A 1 106 ? 16.223 -3.635 1.799 1.00 95.44 106 MET A N 1
ATOM 860 C CA . MET A 1 106 ? 16.630 -3.599 0.392 1.00 95.44 106 MET A CA 1
ATOM 861 C C . MET A 1 106 ? 16.369 -4.933 -0.310 1.00 95.44 106 MET A C 1
ATOM 863 O O . MET A 1 106 ? 15.849 -4.932 -1.423 1.00 95.44 106 MET A O 1
ATOM 867 N N . SER A 1 107 ? 16.685 -6.064 0.332 1.00 96.12 107 SER A N 1
ATOM 868 C CA . SER A 1 107 ? 16.411 -7.387 -0.243 1.00 96.12 107 SER A CA 1
ATOM 869 C C . SER A 1 107 ? 14.914 -7.603 -0.448 1.00 96.12 107 SER A C 1
ATOM 871 O O . SER A 1 107 ? 14.502 -8.034 -1.518 1.00 96.12 107 SER A O 1
ATOM 873 N N . TYR A 1 108 ? 14.083 -7.246 0.535 1.00 96.12 108 TYR A N 1
ATOM 874 C CA . TYR A 1 108 ? 12.633 -7.385 0.412 1.00 96.12 108 TYR A CA 1
ATOM 875 C C . TYR A 1 108 ? 12.069 -6.523 -0.721 1.00 96.12 108 TYR A C 1
ATOM 877 O O . TYR A 1 108 ? 11.270 -7.007 -1.522 1.00 96.12 108 TYR A O 1
ATOM 885 N N . LEU A 1 109 ? 12.513 -5.266 -0.833 1.00 94.75 109 LEU A N 1
ATOM 886 C CA . LEU A 1 109 ? 12.085 -4.389 -1.921 1.00 94.75 109 LEU A CA 1
ATOM 887 C C . LEU A 1 109 ? 12.484 -4.955 -3.291 1.00 94.75 109 LEU A C 1
ATOM 889 O O . LEU A 1 109 ? 11.680 -4.979 -4.221 1.00 94.75 109 LEU A O 1
ATOM 893 N N . ARG A 1 110 ? 13.719 -5.451 -3.393 1.00 92.81 110 ARG A N 1
ATOM 894 C CA . ARG A 1 110 ? 14.293 -6.007 -4.619 1.00 92.81 110 ARG A CA 1
ATOM 895 C C . ARG A 1 110 ? 13.608 -7.295 -5.076 1.00 92.81 110 ARG A C 1
ATOM 897 O O . ARG A 1 110 ? 13.419 -7.481 -6.277 1.00 92.81 110 ARG A O 1
ATOM 904 N N . ASP A 1 111 ? 13.271 -8.175 -4.138 1.00 92.38 111 ASP A N 1
ATOM 905 C CA . ASP A 1 111 ? 12.916 -9.565 -4.439 1.00 92.38 111 ASP A CA 1
ATOM 906 C C . ASP A 1 111 ? 11.397 -9.817 -4.340 1.00 92.38 111 ASP A C 1
ATOM 908 O O . ASP A 1 111 ? 10.845 -10.596 -5.121 1.00 92.38 111 ASP A O 1
ATOM 912 N N . GLU A 1 112 ? 10.702 -9.124 -3.431 1.00 92.81 112 GLU A N 1
ATOM 913 C CA . GLU A 1 112 ? 9.267 -9.305 -3.177 1.00 92.81 112 GLU A CA 1
ATOM 914 C C . GLU A 1 112 ? 8.429 -8.103 -3.630 1.00 92.81 112 GLU A C 1
ATOM 916 O O . GLU A 1 112 ? 7.533 -8.268 -4.461 1.00 92.81 112 GLU A O 1
ATOM 921 N N . GLU A 1 113 ? 8.743 -6.887 -3.170 1.00 91.69 113 GLU A N 1
ATOM 922 C CA . GLU A 1 113 ? 7.938 -5.692 -3.494 1.00 91.69 113 GLU A CA 1
ATOM 923 C C . GLU A 1 113 ? 7.963 -5.357 -4.992 1.00 91.69 113 GLU A C 1
ATOM 925 O O . GLU A 1 113 ? 6.975 -4.875 -5.546 1.00 91.69 113 GLU A O 1
ATOM 930 N N . VAL A 1 114 ? 9.053 -5.690 -5.692 1.00 91.38 114 VAL A N 1
ATOM 931 C CA . VAL A 1 114 ? 9.155 -5.544 -7.153 1.00 91.38 114 VAL A CA 1
ATOM 932 C C . VAL A 1 114 ? 7.999 -6.222 -7.901 1.00 91.38 114 VAL A C 1
ATOM 934 O O . VAL A 1 114 ? 7.589 -5.749 -8.960 1.00 91.38 114 VAL A O 1
ATOM 937 N N . LYS A 1 115 ? 7.437 -7.310 -7.355 1.00 90.31 115 LYS A N 1
ATOM 938 C CA . LYS A 1 115 ? 6.301 -8.024 -7.957 1.00 90.31 115 LYS A CA 1
ATOM 939 C C . LYS A 1 115 ? 5.026 -7.182 -7.869 1.00 90.31 115 LYS A C 1
ATOM 941 O O . LYS A 1 115 ? 4.275 -7.112 -8.841 1.00 90.31 115 LYS A O 1
ATOM 946 N N . GLN A 1 116 ? 4.811 -6.513 -6.734 1.00 86.69 116 GLN A N 1
ATOM 947 C CA . GLN A 1 116 ? 3.695 -5.582 -6.544 1.00 86.69 116 GLN A CA 1
ATOM 948 C C . GLN A 1 116 ? 3.852 -4.340 -7.417 1.00 86.69 116 GLN A C 1
ATOM 950 O O . GLN A 1 116 ? 2.884 -3.894 -8.042 1.00 86.69 116 GLN A O 1
ATOM 955 N N . PHE A 1 117 ? 5.079 -3.823 -7.527 1.00 90.69 117 PHE A N 1
ATOM 956 C CA . PHE A 1 117 ? 5.380 -2.738 -8.452 1.00 90.69 117 PHE A CA 1
ATOM 957 C C . PHE A 1 117 ? 5.053 -3.133 -9.897 1.00 90.69 117 PHE A C 1
ATOM 959 O O . PHE A 1 117 ? 4.285 -2.420 -10.534 1.00 90.69 117 PHE A O 1
ATOM 966 N N . LYS A 1 118 ? 5.541 -4.283 -10.385 1.00 91.06 118 LYS A N 1
ATOM 967 C CA . LYS A 1 118 ? 5.238 -4.807 -11.730 1.00 91.06 118 LYS A CA 1
ATOM 968 C C . LYS A 1 118 ? 3.726 -4.834 -11.991 1.00 91.06 118 LYS A C 1
ATOM 970 O O . LYS A 1 118 ? 3.245 -4.198 -12.924 1.00 91.06 118 LYS A O 1
ATOM 975 N N . ALA A 1 119 ? 2.948 -5.476 -11.117 1.00 86.75 119 ALA A N 1
ATOM 976 C CA . ALA A 1 119 ? 1.492 -5.549 -11.277 1.00 86.75 119 ALA A CA 1
ATOM 977 C C . ALA A 1 119 ? 0.817 -4.161 -11.303 1.00 86.75 119 ALA A C 1
ATOM 979 O O . ALA A 1 119 ? -0.046 -3.896 -12.142 1.00 86.75 119 ALA A O 1
ATOM 980 N N . THR A 1 120 ? 1.233 -3.255 -10.414 1.00 86.25 120 THR A N 1
ATOM 981 C CA . THR A 1 120 ? 0.690 -1.888 -10.343 1.00 86.25 120 THR A CA 1
ATOM 982 C C . THR A 1 120 ? 1.064 -1.067 -11.577 1.00 86.25 120 THR A C 1
ATOM 984 O O . THR A 1 120 ? 0.246 -0.303 -12.091 1.00 86.25 120 THR A O 1
ATOM 987 N N . ASP A 1 121 ? 2.289 -1.229 -12.074 1.00 89.62 121 ASP A N 1
ATOM 988 C CA . ASP A 1 121 ? 2.800 -0.494 -13.223 1.00 89.62 121 ASP A CA 1
ATOM 989 C C . ASP A 1 121 ? 2.109 -0.899 -14.520 1.00 89.62 121 ASP A C 1
ATOM 991 O O . ASP A 1 121 ? 1.736 -0.039 -15.312 1.00 89.62 121 ASP A O 1
ATOM 995 N N . TYR A 1 122 ? 1.838 -2.190 -14.696 1.00 89.81 122 TYR A N 1
ATOM 996 C CA . TYR A 1 122 ? 1.043 -2.682 -15.815 1.00 89.81 122 TYR A CA 1
ATOM 997 C C . TYR A 1 122 ? -0.354 -2.042 -15.864 1.00 89.81 122 TYR A C 1
ATOM 999 O O . TYR A 1 122 ? -0.817 -1.611 -16.922 1.00 89.81 122 TYR A O 1
ATOM 1007 N N . LEU A 1 123 ? -1.022 -1.915 -14.711 1.00 86.50 123 LEU A N 1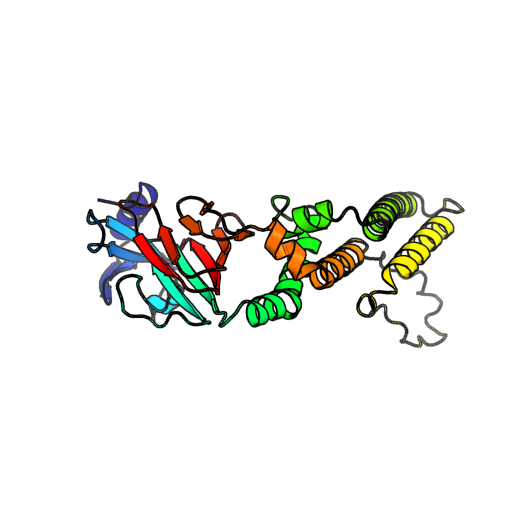
ATOM 1008 C CA . LEU A 1 123 ? -2.318 -1.233 -14.625 1.00 86.50 123 LEU A CA 1
ATOM 1009 C C . LEU A 1 123 ? -2.202 0.270 -14.901 1.00 86.50 123 LEU A C 1
ATOM 1011 O O . LEU A 1 123 ? -3.097 0.837 -15.529 1.00 86.50 123 LEU A O 1
ATOM 1015 N N . PHE A 1 124 ? -1.117 0.909 -14.458 1.00 86.88 124 PHE A N 1
ATOM 1016 C CA . PHE A 1 124 ? -0.829 2.310 -14.770 1.00 86.88 124 PHE A CA 1
ATOM 1017 C C . PHE A 1 124 ? -0.636 2.525 -16.274 1.00 86.88 124 PHE A C 1
ATOM 1019 O O . PHE A 1 124 ? -1.276 3.403 -16.838 1.00 86.88 124 PHE A O 1
ATOM 1026 N N . LEU A 1 125 ? 0.163 1.685 -16.933 1.00 87.44 125 LEU A N 1
ATOM 1027 C CA . LEU A 1 125 ? 0.429 1.770 -18.370 1.00 87.44 125 LEU A CA 1
ATOM 1028 C C . LEU A 1 125 ? -0.828 1.565 -19.231 1.00 87.44 125 LEU A C 1
ATOM 1030 O O . LEU A 1 125 ? -0.915 2.112 -20.325 1.00 87.44 125 LEU A O 1
ATOM 1034 N N . LYS A 1 126 ? -1.817 0.815 -18.731 1.00 86.06 126 LYS A N 1
ATOM 1035 C CA . LYS A 1 126 ? -3.125 0.631 -19.383 1.00 86.06 126 LYS A CA 1
ATOM 1036 C C . LYS A 1 126 ? -4.128 1.762 -19.108 1.00 86.06 126 LYS A C 1
ATOM 1038 O O . LYS A 1 126 ? -5.307 1.585 -19.410 1.00 86.06 126 LYS A O 1
ATOM 1043 N N . ASP A 1 127 ? -3.701 2.867 -18.491 1.00 79.94 127 ASP A N 1
ATOM 1044 C CA . ASP A 1 127 ? -4.558 3.965 -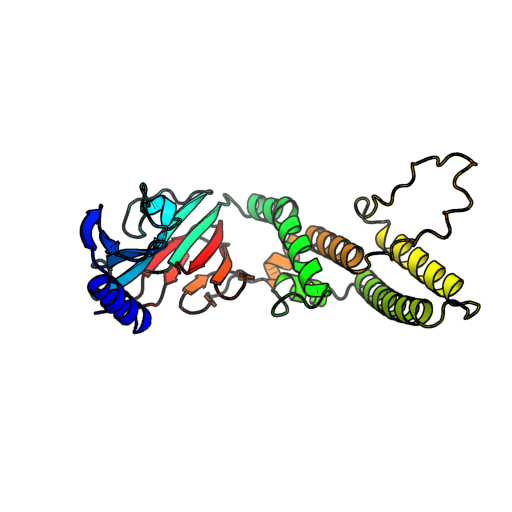18.011 1.00 79.94 127 ASP A CA 1
ATOM 1045 C C . ASP A 1 127 ? -5.677 3.494 -17.058 1.00 79.94 127 ASP A C 1
ATOM 1047 O O . ASP A 1 127 ? -6.754 4.085 -16.961 1.00 79.94 127 ASP A O 1
ATOM 1051 N N . ARG A 1 128 ? -5.437 2.394 -16.332 1.00 68.50 128 ARG A N 1
ATOM 1052 C CA . ARG A 1 128 ? -6.387 1.810 -15.366 1.00 68.50 128 ARG A CA 1
ATOM 1053 C C . ARG A 1 128 ? -6.061 2.162 -13.919 1.00 68.50 128 ARG A C 1
ATOM 1055 O O . ARG A 1 128 ? -6.742 1.687 -13.011 1.00 68.50 128 ARG A O 1
ATOM 1062 N N . SER A 1 129 ? -5.043 2.986 -13.683 1.00 66.38 129 SER A N 1
ATOM 1063 C CA . SER A 1 129 ? -4.703 3.487 -12.353 1.00 66.38 129 SER A CA 1
ATOM 1064 C C . SER A 1 129 ? -5.117 4.954 -12.180 1.00 66.38 129 SER A C 1
ATOM 1066 O O . SER A 1 129 ? -5.391 5.675 -13.135 1.00 66.38 129 SER A O 1
ATOM 1068 N N . ARG A 1 130 ? -5.207 5.408 -10.923 1.00 62.22 130 ARG A N 1
ATOM 1069 C CA . ARG A 1 130 ? -5.695 6.757 -10.578 1.00 62.22 130 ARG A CA 1
ATOM 1070 C C . ARG A 1 130 ? -4.638 7.866 -10.710 1.00 62.22 130 ARG A C 1
ATOM 1072 O O . ARG A 1 130 ? -4.966 9.018 -10.432 1.00 62.22 130 ARG A O 1
ATOM 1079 N N . GLY A 1 131 ? -3.402 7.543 -11.094 1.00 68.88 131 GLY A N 1
ATOM 1080 C CA . GLY A 1 131 ? -2.316 8.512 -11.250 1.00 68.88 131 GLY A CA 1
ATOM 1081 C C . GLY A 1 131 ? -0.921 7.911 -11.076 1.00 68.88 131 GLY A C 1
ATOM 1082 O O . GLY A 1 131 ? -0.768 6.725 -10.789 1.00 68.88 131 GLY A O 1
ATOM 1083 N N . GLU A 1 132 ? 0.096 8.754 -11.253 1.00 79.50 132 GLU A N 1
ATOM 1084 C CA . GLU A 1 132 ? 1.509 8.378 -11.143 1.00 79.50 132 GLU A CA 1
ATOM 1085 C C . GLU A 1 132 ? 1.930 8.197 -9.671 1.00 79.50 132 GLU A C 1
ATOM 1087 O O . GLU A 1 132 ? 1.867 9.136 -8.871 1.00 79.50 132 GLU A O 1
ATOM 1092 N N . GLY A 1 133 ? 2.348 6.981 -9.306 1.00 84.88 133 GLY A N 1
ATOM 1093 C CA . GLY A 1 133 ? 2.833 6.630 -7.969 1.00 84.88 133 GLY A CA 1
ATOM 1094 C C . GLY A 1 133 ? 4.324 6.914 -7.759 1.00 84.88 133 GLY A C 1
ATOM 1095 O O . GLY A 1 133 ? 5.029 7.381 -8.657 1.00 84.88 133 GLY A O 1
ATOM 1096 N N . LEU A 1 134 ? 4.834 6.619 -6.556 1.00 90.50 134 LEU A N 1
ATOM 1097 C CA . LEU A 1 134 ? 6.241 6.864 -6.213 1.00 90.50 134 LEU A CA 1
ATOM 1098 C C . LEU A 1 134 ? 7.199 6.065 -7.108 1.00 90.50 134 LEU A C 1
ATOM 1100 O O . LEU A 1 134 ? 8.186 6.620 -7.587 1.00 90.50 134 LEU A O 1
ATOM 1104 N N . TYR A 1 135 ? 6.879 4.796 -7.373 1.00 91.62 135 TYR A N 1
ATOM 1105 C CA . TYR A 1 135 ? 7.669 3.942 -8.258 1.00 91.62 135 TYR A CA 1
ATOM 1106 C C . TYR A 1 135 ? 7.699 4.458 -9.694 1.00 91.62 135 TYR A C 1
ATOM 1108 O O . TYR A 1 135 ? 8.768 4.525 -10.295 1.00 91.62 135 TYR A O 1
ATOM 1116 N N . GLN A 1 136 ? 6.547 4.864 -10.237 1.00 90.38 136 GLN A N 1
ATOM 1117 C CA . GLN A 1 136 ? 6.475 5.406 -11.592 1.00 90.38 136 GLN A CA 1
ATOM 1118 C C . GLN A 1 136 ? 7.337 6.662 -11.718 1.00 90.38 136 GLN A C 1
ATOM 1120 O O . GLN A 1 136 ? 8.178 6.710 -12.613 1.00 90.38 136 GLN A O 1
ATOM 1125 N N . ARG A 1 137 ? 7.211 7.607 -10.772 1.00 91.69 137 ARG A N 1
ATOM 1126 C CA . ARG A 1 137 ? 8.036 8.826 -10.745 1.00 91.69 137 ARG A CA 1
ATOM 1127 C C . ARG A 1 137 ? 9.524 8.514 -10.648 1.00 91.69 137 ARG A C 1
ATOM 1129 O O . ARG A 1 137 ? 10.324 9.146 -11.333 1.00 91.69 137 ARG A O 1
ATOM 1136 N N . PHE A 1 138 ? 9.894 7.537 -9.821 1.00 94.69 138 PHE A N 1
ATOM 1137 C CA . PHE A 1 138 ? 11.279 7.094 -9.716 1.00 94.69 138 PHE A CA 1
ATOM 1138 C C . PHE A 1 138 ? 11.793 6.567 -11.058 1.00 94.69 138 PHE A C 1
ATOM 1140 O O . PHE A 1 138 ? 12.822 7.035 -11.538 1.00 94.69 138 PHE A O 1
ATOM 1147 N N . ILE A 1 139 ? 11.061 5.657 -11.704 1.00 94.00 139 ILE A N 1
ATOM 1148 C CA . ILE A 1 139 ? 11.466 5.113 -13.003 1.00 94.00 139 ILE A CA 1
ATOM 1149 C C . ILE A 1 139 ? 11.562 6.208 -14.069 1.00 94.00 139 ILE A C 1
ATOM 1151 O O . ILE A 1 139 ? 12.550 6.252 -14.800 1.00 94.00 139 ILE A O 1
ATOM 1155 N N . SER A 1 140 ? 10.598 7.128 -14.116 1.00 89.75 140 SER A N 1
ATOM 1156 C CA . SER A 1 140 ? 10.627 8.288 -15.014 1.00 89.75 140 SER A CA 1
ATOM 1157 C C . SER A 1 140 ? 11.856 9.180 -14.772 1.00 89.75 140 SER A C 1
ATOM 1159 O O . SER A 1 140 ? 12.358 9.803 -15.703 1.00 89.75 140 SER A O 1
ATOM 1161 N N . SER A 1 141 ? 12.382 9.223 -13.542 1.00 93.12 141 SER A N 1
ATOM 1162 C CA . SER A 1 141 ? 13.553 10.036 -13.181 1.00 93.12 141 SER A CA 1
ATOM 1163 C C . SER A 1 141 ? 14.905 9.430 -13.575 1.00 93.12 141 SER A C 1
ATOM 1165 O O . SER A 1 141 ? 15.909 10.144 -13.582 1.00 93.12 141 SER A O 1
ATOM 1167 N N . LEU A 1 142 ? 14.957 8.136 -13.916 1.00 91.56 142 LEU A N 1
ATOM 1168 C CA . LEU A 1 142 ? 16.218 7.447 -14.218 1.00 91.56 142 LEU A CA 1
ATOM 1169 C C . LEU A 1 142 ? 16.896 7.943 -15.506 1.00 91.56 142 LEU A C 1
ATOM 1171 O O . LEU A 1 142 ? 18.083 7.677 -15.682 1.00 91.56 142 LEU A O 1
ATOM 1175 N N . ASN A 1 143 ? 16.184 8.669 -16.382 1.00 84.94 143 ASN A N 1
ATOM 1176 C CA . ASN A 1 143 ? 16.682 9.129 -17.690 1.00 84.94 143 ASN A CA 1
ATOM 1177 C C . ASN A 1 143 ? 17.374 8.004 -18.491 1.00 84.94 143 ASN A C 1
ATOM 1179 O O . ASN A 1 143 ? 18.401 8.214 -19.138 1.00 84.94 143 ASN A O 1
ATOM 1183 N N . ASP A 1 144 ? 16.820 6.795 -18.417 1.00 90.12 144 ASP A N 1
ATOM 1184 C CA . ASP A 1 144 ? 17.402 5.593 -19.004 1.00 90.12 144 ASP A CA 1
ATOM 1185 C C . ASP A 1 144 ? 17.090 5.522 -20.508 1.00 90.12 144 ASP A C 1
ATOM 1187 O O . ASP A 1 144 ? 15.936 5.612 -20.936 1.00 90.12 144 ASP A O 1
ATOM 1191 N N . ARG A 1 145 ? 18.139 5.389 -21.328 1.00 89.62 145 ARG A N 1
ATOM 1192 C CA . ARG A 1 145 ? 18.020 5.376 -22.792 1.00 89.62 145 ARG A CA 1
ATOM 1193 C C . ARG A 1 145 ? 17.209 4.182 -23.298 1.00 89.62 145 ARG A C 1
ATOM 1195 O O . ARG A 1 145 ? 16.449 4.354 -24.246 1.00 89.62 145 ARG A O 1
ATOM 1202 N N . GLU A 1 146 ? 17.367 3.010 -22.689 1.00 87.19 146 GLU A N 1
ATOM 1203 C CA . GLU A 1 146 ? 16.668 1.787 -23.098 1.00 87.19 146 GLU A CA 1
ATOM 1204 C C . GLU A 1 146 ? 15.180 1.895 -22.766 1.00 87.19 146 GLU A C 1
ATOM 1206 O O . GLU A 1 146 ? 14.339 1.563 -23.598 1.00 87.19 146 GLU A O 1
ATOM 1211 N N . LEU A 1 147 ? 14.837 2.455 -21.598 1.00 90.12 147 LEU A N 1
ATOM 1212 C CA . LEU A 1 147 ? 13.442 2.744 -21.253 1.00 90.12 147 LEU A CA 1
ATOM 1213 C C . LEU A 1 147 ? 12.798 3.740 -22.223 1.00 90.12 147 LEU A C 1
ATOM 1215 O O . LEU A 1 147 ? 11.647 3.557 -22.615 1.00 90.12 147 LEU A O 1
ATOM 1219 N N . ASN A 1 148 ? 13.523 4.788 -22.617 1.00 89.44 148 ASN A N 1
ATOM 1220 C CA . ASN A 1 148 ? 13.019 5.761 -23.585 1.00 89.44 148 ASN A CA 1
ATOM 1221 C C . ASN A 1 148 ? 12.779 5.116 -24.957 1.00 89.44 148 ASN A C 1
ATOM 1223 O O . ASN A 1 148 ? 11.706 5.296 -25.529 1.00 89.44 148 ASN A O 1
ATOM 1227 N N . GLU A 1 149 ? 13.725 4.307 -25.445 1.00 90.75 149 GLU A N 1
ATOM 1228 C CA . GLU A 1 149 ? 13.564 3.576 -26.706 1.00 90.75 149 GLU A CA 1
ATOM 1229 C C . GLU A 1 149 ? 12.382 2.597 -26.655 1.00 90.75 149 GLU A C 1
ATOM 1231 O O . GLU A 1 149 ? 11.572 2.573 -27.582 1.00 90.75 149 GLU A O 1
ATOM 1236 N N . LEU A 1 150 ? 12.222 1.839 -25.566 1.00 90.12 150 LEU A N 1
ATOM 1237 C CA . LEU A 1 150 ? 11.083 0.933 -25.393 1.00 90.12 150 LEU A CA 1
ATOM 1238 C C . LEU A 1 150 ? 9.743 1.674 -25.376 1.00 90.12 150 LEU A C 1
ATOM 1240 O O . LEU A 1 150 ? 8.782 1.202 -25.981 1.00 90.12 150 LEU A O 1
ATOM 1244 N N . ASN A 1 151 ? 9.667 2.833 -24.717 1.00 90.00 151 ASN A N 1
ATOM 1245 C CA . ASN A 1 151 ? 8.452 3.649 -24.696 1.00 90.00 151 ASN A CA 1
ATOM 1246 C C . ASN A 1 151 ? 8.075 4.148 -26.099 1.00 90.00 151 ASN A C 1
ATOM 1248 O O . ASN A 1 151 ? 6.899 4.105 -26.471 1.00 90.00 151 ASN A O 1
ATOM 1252 N N . ASP A 1 152 ? 9.054 4.597 -26.885 1.00 91.69 152 ASP A N 1
ATOM 1253 C CA . ASP A 1 152 ? 8.825 5.057 -28.257 1.00 91.69 152 ASP A CA 1
ATOM 1254 C C . ASP A 1 152 ? 8.407 3.901 -29.177 1.00 91.69 152 ASP A C 1
ATOM 1256 O O . ASP A 1 152 ? 7.445 4.031 -29.941 1.00 91.69 152 ASP A O 1
ATOM 1260 N N . LEU A 1 153 ? 9.064 2.742 -29.055 1.00 90.56 153 LEU A N 1
ATOM 1261 C CA . LEU A 1 153 ? 8.703 1.529 -29.790 1.00 90.56 153 LEU A CA 1
ATOM 1262 C C . LEU A 1 153 ? 7.297 1.036 -29.431 1.00 90.56 153 LEU A C 1
ATOM 1264 O O . LEU A 1 153 ? 6.531 0.694 -30.328 1.00 90.56 153 LEU A O 1
ATOM 1268 N N . ALA A 1 154 ? 6.922 1.041 -28.150 1.00 89.38 154 ALA A N 1
ATOM 1269 C CA . ALA A 1 154 ? 5.595 0.619 -27.707 1.00 89.38 154 ALA A CA 1
ATOM 1270 C C . ALA A 1 154 ? 4.491 1.540 -28.248 1.00 89.38 154 ALA A C 1
ATOM 1272 O O . ALA A 1 154 ? 3.463 1.061 -28.725 1.00 89.38 154 ALA A O 1
ATOM 1273 N N . ARG A 1 155 ? 4.711 2.863 -28.244 1.00 89.75 155 ARG A N 1
ATOM 1274 C CA . ARG A 1 155 ? 3.785 3.827 -28.867 1.00 89.75 155 ARG A CA 1
ATOM 1275 C C . ARG A 1 155 ? 3.647 3.584 -30.367 1.00 89.75 155 ARG A C 1
ATOM 1277 O O . ARG A 1 155 ? 2.529 3.555 -30.878 1.00 89.75 155 ARG A O 1
ATOM 1284 N N . GLY A 1 156 ? 4.773 3.377 -31.053 1.00 88.06 156 GLY A N 1
ATOM 1285 C CA . GLY A 1 156 ? 4.796 3.044 -32.476 1.00 88.06 156 GLY A CA 1
ATOM 1286 C C . GLY A 1 156 ? 4.040 1.751 -32.783 1.00 88.06 156 GLY A C 1
ATOM 1287 O O . GLY A 1 156 ? 3.238 1.725 -33.712 1.00 88.06 156 GLY A O 1
ATOM 1288 N N . TYR A 1 157 ? 4.235 0.712 -31.967 1.00 88.75 157 TYR A N 1
ATOM 1289 C CA . TYR A 1 157 ? 3.546 -0.570 -32.093 1.00 88.75 157 TYR A CA 1
ATOM 1290 C C . TYR A 1 157 ? 2.028 -0.420 -31.958 1.00 88.75 157 TYR A C 1
ATOM 1292 O O . TYR A 1 157 ? 1.290 -0.901 -32.811 1.00 88.75 157 TYR A O 1
ATOM 1300 N N . LEU A 1 158 ? 1.550 0.284 -30.925 1.00 88.06 158 LEU A N 1
ATOM 1301 C CA . LEU A 1 158 ? 0.114 0.460 -30.686 1.00 88.06 158 LEU A CA 1
ATOM 1302 C C . LEU A 1 158 ? -0.579 1.212 -31.829 1.00 88.06 158 LEU A C 1
ATOM 1304 O O . LEU A 1 158 ? -1.677 0.831 -32.239 1.00 88.06 158 LEU A O 1
ATOM 1308 N N . GLU A 1 159 ? 0.053 2.257 -32.368 1.00 87.38 159 GLU A N 1
ATOM 1309 C CA . GLU A 1 159 ? -0.491 2.977 -33.523 1.00 87.38 159 GLU A CA 1
ATOM 1310 C C . GLU A 1 159 ? -0.426 2.134 -34.804 1.00 87.38 159 GLU A C 1
ATOM 1312 O O . GLU A 1 159 ? -1.411 2.076 -35.542 1.00 87.38 159 GLU A O 1
ATOM 1317 N N . ALA A 1 160 ? 0.684 1.431 -35.056 1.00 86.00 160 ALA A N 1
ATOM 1318 C CA . ALA A 1 160 ? 0.823 0.553 -36.217 1.00 86.00 160 ALA A CA 1
ATOM 1319 C C . ALA A 1 160 ? -0.205 -0.589 -36.195 1.00 86.00 160 ALA A C 1
ATOM 1321 O O . ALA A 1 16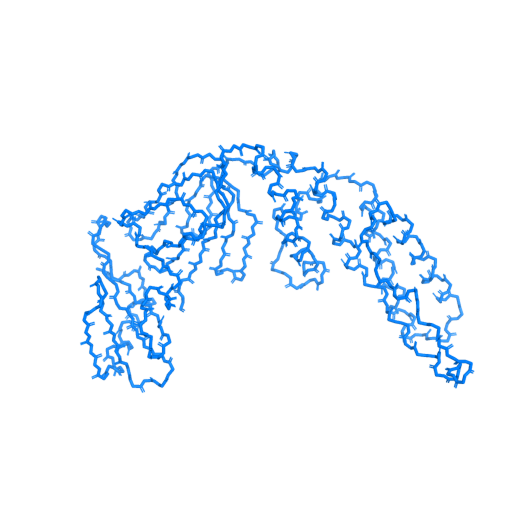0 ? -0.874 -0.826 -37.199 1.00 86.00 160 ALA A O 1
ATOM 1322 N N . TYR A 1 161 ? -0.399 -1.235 -35.042 1.00 82.69 161 TYR A N 1
ATOM 1323 C CA . TYR A 1 161 ? -1.368 -2.316 -34.872 1.00 82.69 161 TYR A CA 1
ATOM 1324 C C . TYR A 1 161 ? -2.808 -1.824 -35.063 1.00 82.69 161 TYR A C 1
ATOM 1326 O O . TYR A 1 161 ? -3.595 -2.441 -35.773 1.00 82.69 161 TYR A O 1
ATOM 1334 N N . LYS A 1 162 ? -3.149 -0.651 -34.519 1.00 84.94 162 LYS A N 1
ATOM 1335 C CA . LYS A 1 162 ? -4.452 -0.004 -34.738 1.00 84.94 162 LYS A CA 1
ATOM 1336 C C . LYS A 1 162 ? -4.698 0.355 -36.208 1.00 84.94 162 LYS A C 1
ATOM 1338 O O . LYS A 1 162 ? -5.845 0.343 -36.654 1.00 84.94 162 LYS A O 1
ATOM 1343 N N . LEU A 1 163 ? -3.658 0.727 -36.956 1.00 84.38 163 LEU A N 1
ATOM 1344 C CA . LEU A 1 163 ? -3.759 0.989 -38.395 1.00 84.38 163 LEU A CA 1
ATOM 1345 C C . LEU A 1 163 ? -3.907 -0.302 -39.202 1.00 84.38 163 LEU A C 1
ATOM 1347 O O . LEU A 1 163 ? -4.724 -0.318 -40.124 1.00 84.38 163 LEU A O 1
ATOM 1351 N N . TYR A 1 164 ? -3.162 -1.347 -38.837 1.00 81.19 164 TYR A N 1
ATOM 1352 C CA . TYR A 1 164 ? -3.242 -2.684 -39.423 1.00 81.19 164 TYR A CA 1
ATOM 1353 C C . TYR A 1 164 ? -4.641 -3.287 -39.245 1.00 81.19 164 TYR A C 1
ATOM 1355 O O . TYR A 1 164 ? -5.269 -3.661 -40.229 1.00 81.19 164 TYR A O 1
ATOM 1363 N N . ASP A 1 165 ? -5.186 -3.246 -38.026 1.00 77.62 165 ASP A N 1
ATOM 1364 C CA . ASP A 1 165 ? -6.538 -3.724 -37.697 1.00 77.62 165 ASP A CA 1
ATOM 1365 C C . ASP A 1 165 ? -7.632 -3.020 -38.525 1.00 77.62 165 ASP A C 1
ATOM 1367 O O . ASP A 1 165 ? -8.609 -3.622 -38.964 1.00 77.62 165 ASP A O 1
ATOM 1371 N N . ARG A 1 166 ? -7.446 -1.726 -38.817 1.00 81.56 166 ARG A N 1
ATOM 1372 C CA . ARG A 1 166 ? -8.376 -0.940 -39.645 1.00 81.56 166 ARG A CA 1
ATOM 1373 C C . ARG A 1 166 ? -8.184 -1.127 -41.149 1.00 81.56 166 ARG A C 1
ATOM 1375 O O . ARG A 1 166 ? -9.093 -0.790 -41.903 1.00 81.56 166 ARG A O 1
ATOM 1382 N N . ASN A 1 167 ? -7.006 -1.569 -41.591 1.00 79.75 167 ASN A N 1
ATOM 1383 C CA . ASN A 1 167 ? -6.621 -1.639 -43.003 1.00 79.75 167 ASN A CA 1
ATOM 1384 C C . ASN A 1 167 ? -5.792 -2.910 -43.278 1.00 79.75 167 ASN A C 1
ATOM 1386 O O . ASN A 1 167 ? -4.619 -2.801 -43.645 1.00 79.75 167 ASN A O 1
ATOM 1390 N N . PRO A 1 168 ? -6.377 -4.111 -43.133 1.00 68.38 168 PRO A N 1
ATOM 1391 C CA . PRO A 1 168 ? -5.631 -5.368 -43.244 1.00 68.38 168 PRO A CA 1
ATOM 1392 C C . PRO A 1 168 ? -5.033 -5.600 -44.644 1.00 68.38 168 PRO A C 1
ATOM 1394 O O . PRO A 1 168 ? -4.043 -6.308 -44.784 1.00 68.38 168 PRO A O 1
ATOM 1397 N N . GLU A 1 169 ? -5.592 -4.968 -45.682 1.00 71.62 169 GLU A N 1
ATOM 1398 C CA . GLU A 1 169 ? -5.120 -5.066 -47.073 1.00 71.62 169 GLU A CA 1
ATOM 1399 C C . GLU A 1 169 ? -3.972 -4.093 -47.411 1.00 71.62 169 GLU A C 1
ATOM 140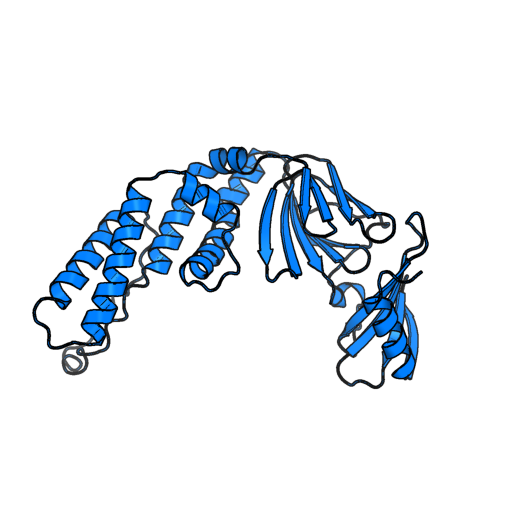1 O O . GLU A 1 169 ? -3.443 -4.110 -48.526 1.00 71.62 169 GLU A O 1
ATOM 1406 N N . ALA A 1 170 ? -3.575 -3.215 -46.482 1.00 72.31 170 ALA A N 1
ATOM 1407 C CA . ALA A 1 170 ? -2.510 -2.248 -46.724 1.00 72.31 170 ALA A CA 1
ATOM 1408 C C . ALA A 1 170 ? -1.130 -2.931 -46.718 1.00 72.31 170 ALA A C 1
ATOM 1410 O O . ALA A 1 170 ? -0.576 -3.287 -45.675 1.00 72.31 170 ALA A O 1
ATOM 1411 N N . SER A 1 171 ? -0.551 -3.075 -47.912 1.00 67.00 171 SER A N 1
ATOM 1412 C CA . SER A 1 171 ? 0.772 -3.666 -48.127 1.00 67.00 171 SER A CA 1
ATOM 1413 C C . SER A 1 171 ? 1.864 -2.944 -47.322 1.00 67.00 171 SER A C 1
ATOM 1415 O O . SER A 1 171 ? 2.010 -1.727 -47.442 1.00 67.00 171 SER A O 1
ATOM 1417 N N . GLY A 1 172 ? 2.653 -3.695 -46.545 1.00 73.69 172 GLY A N 1
ATOM 1418 C CA . GLY A 1 172 ? 3.817 -3.196 -45.794 1.00 73.69 172 GLY A CA 1
ATOM 1419 C C . GLY A 1 172 ? 3.565 -2.852 -44.317 1.00 73.69 172 GLY A C 1
ATOM 1420 O O . GLY A 1 172 ? 4.527 -2.682 -43.564 1.00 73.69 172 GLY A O 1
ATOM 1421 N N . LEU A 1 173 ? 2.303 -2.797 -43.861 1.00 77.56 173 LEU A N 1
ATOM 1422 C CA . LEU A 1 173 ? 2.002 -2.594 -42.434 1.00 77.56 173 LEU A CA 1
ATOM 1423 C C . LEU A 1 173 ? 2.411 -3.800 -41.580 1.00 77.56 173 LEU A C 1
ATOM 1425 O O . LEU A 1 173 ? 2.982 -3.605 -40.512 1.00 77.56 173 LEU A O 1
ATOM 1429 N N . ASP A 1 174 ? 2.197 -5.024 -42.069 1.00 77.44 174 ASP A N 1
ATOM 1430 C CA . ASP A 1 174 ? 2.639 -6.255 -41.392 1.00 77.44 174 ASP A CA 1
ATOM 1431 C C . ASP A 1 174 ? 4.167 -6.283 -41.203 1.00 77.44 174 ASP A C 1
ATOM 1433 O O . ASP A 1 174 ? 4.656 -6.515 -40.100 1.00 77.44 174 ASP A O 1
ATOM 1437 N N . GLU A 1 175 ? 4.943 -5.940 -42.238 1.00 81.88 175 GLU A N 1
ATOM 1438 C CA . GLU A 1 175 ? 6.409 -5.854 -42.139 1.00 81.88 175 GLU A CA 1
ATOM 1439 C C . GLU A 1 175 ? 6.859 -4.805 -41.113 1.00 81.88 175 GLU A C 1
ATOM 1441 O O . GLU A 1 175 ? 7.767 -5.064 -40.320 1.00 81.88 175 GLU A O 1
ATOM 1446 N N . THR A 1 176 ? 6.182 -3.652 -41.083 1.00 83.88 176 THR A N 1
ATOM 1447 C CA . THR A 1 176 ? 6.452 -2.575 -40.120 1.00 83.88 176 THR A CA 1
ATOM 1448 C C . THR A 1 176 ? 6.156 -3.027 -38.688 1.00 83.88 176 THR A C 1
ATOM 1450 O O . THR A 1 176 ? 6.982 -2.832 -37.797 1.00 83.88 176 THR A O 1
ATOM 1453 N N . VAL A 1 177 ? 5.008 -3.676 -38.456 1.00 83.62 177 VAL A N 1
ATOM 1454 C CA . VAL A 1 177 ? 4.642 -4.233 -37.144 1.00 83.62 177 VAL A CA 1
ATOM 1455 C C . VAL A 1 177 ? 5.686 -5.258 -36.698 1.00 83.62 177 VAL A C 1
ATOM 1457 O O . VAL A 1 177 ? 6.218 -5.138 -35.596 1.00 83.62 177 VAL A O 1
ATOM 1460 N N . ARG A 1 178 ? 6.077 -6.193 -37.572 1.00 81.75 178 ARG A N 1
ATOM 1461 C CA . ARG A 1 178 ? 7.105 -7.209 -37.279 1.00 81.75 178 ARG A CA 1
ATOM 1462 C C . ARG A 1 178 ? 8.485 -6.614 -37.007 1.00 81.75 178 ARG A C 1
ATOM 1464 O O . ARG A 1 178 ? 9.265 -7.175 -36.238 1.00 81.75 178 ARG A O 1
ATOM 1471 N N . GLU A 1 179 ? 8.850 -5.514 -37.657 1.00 85.56 179 GLU A N 1
ATOM 1472 C CA . GLU A 1 179 ? 10.097 -4.809 -37.357 1.00 85.56 179 GLU A CA 1
ATOM 1473 C C . GLU A 1 179 ? 10.061 -4.188 -35.957 1.00 85.56 179 GLU A C 1
ATOM 1475 O O . GLU A 1 179 ? 11.011 -4.361 -35.190 1.00 85.56 179 GLU A O 1
ATOM 1480 N N . ILE A 1 180 ? 8.957 -3.527 -35.598 1.00 86.25 180 ILE A N 1
ATOM 1481 C CA . ILE A 1 180 ? 8.784 -2.935 -34.267 1.00 86.25 180 ILE A CA 1
ATOM 1482 C C . ILE A 1 180 ? 8.776 -4.026 -33.189 1.00 86.25 180 ILE A C 1
ATOM 1484 O O . ILE A 1 180 ? 9.478 -3.877 -32.190 1.00 86.25 180 ILE A O 1
ATOM 1488 N N . GLU A 1 181 ? 8.066 -5.139 -33.409 1.00 84.44 181 GLU A N 1
ATOM 1489 C CA . GLU A 1 181 ? 8.088 -6.311 -32.524 1.00 84.44 181 GLU A CA 1
ATOM 1490 C C . GLU A 1 181 ? 9.522 -6.788 -32.301 1.00 84.44 181 GLU A C 1
ATOM 1492 O O . GLU A 1 181 ? 9.991 -6.800 -31.167 1.00 84.44 181 GLU A O 1
ATOM 1497 N N . ARG A 1 182 ? 10.270 -7.094 -33.370 1.00 84.12 182 ARG A N 1
ATOM 1498 C CA . ARG A 1 182 ? 11.661 -7.565 -33.257 1.00 84.12 182 ARG A CA 1
ATOM 1499 C C . ARG A 1 182 ? 12.546 -6.602 -32.471 1.00 84.12 182 ARG A C 1
ATOM 1501 O O . ARG A 1 182 ? 13.396 -7.053 -31.708 1.00 84.12 182 ARG A O 1
ATOM 1508 N N . ARG A 1 183 ? 12.354 -5.290 -32.626 1.00 86.25 183 ARG A N 1
ATOM 1509 C CA . ARG A 1 183 ? 13.102 -4.284 -31.859 1.00 86.25 183 ARG A CA 1
ATOM 1510 C C . ARG A 1 183 ? 12.696 -4.254 -30.386 1.00 86.25 183 ARG A C 1
ATOM 1512 O O . ARG A 1 183 ? 13.581 -4.194 -29.537 1.00 86.25 183 ARG A O 1
ATOM 1519 N N . LEU A 1 184 ? 11.403 -4.356 -30.073 1.00 85.62 184 LEU A N 1
ATOM 1520 C CA . LEU A 1 184 ? 10.917 -4.497 -28.695 1.00 85.62 184 LEU A CA 1
ATOM 1521 C C . LEU A 1 184 ? 11.511 -5.743 -28.027 1.00 85.62 184 LEU A C 1
ATOM 1523 O O . LEU A 1 184 ? 12.028 -5.654 -26.912 1.00 85.62 184 LEU A O 1
ATOM 1527 N N . LEU A 1 185 ? 11.501 -6.883 -28.726 1.00 81.69 185 LEU A N 1
ATOM 1528 C CA . LEU A 1 185 ? 12.114 -8.132 -28.261 1.00 81.69 185 LEU A CA 1
ATOM 1529 C C . LEU A 1 185 ? 13.624 -7.966 -28.042 1.00 81.69 185 LEU A C 1
ATOM 1531 O O . LEU A 1 185 ? 14.148 -8.367 -27.010 1.00 81.69 185 LEU A O 1
ATOM 1535 N N . ALA A 1 186 ? 14.331 -7.337 -28.983 1.00 83.19 186 ALA A N 1
ATOM 1536 C CA . ALA A 1 186 ? 15.776 -7.156 -28.897 1.00 83.19 186 ALA A CA 1
ATOM 1537 C C . ALA A 1 186 ? 16.185 -6.297 -27.690 1.00 83.19 186 ALA A C 1
ATOM 1539 O O . ALA A 1 186 ? 17.073 -6.698 -26.938 1.00 83.19 186 ALA A O 1
ATOM 1540 N N . VAL A 1 187 ? 15.518 -5.158 -27.465 1.00 81.25 187 VAL A N 1
ATOM 1541 C CA . VAL A 1 187 ? 15.844 -4.262 -26.339 1.00 81.25 187 VAL A CA 1
ATOM 1542 C C . VAL A 1 187 ? 15.480 -4.912 -24.999 1.00 81.25 187 VAL A C 1
ATOM 1544 O O . VAL A 1 187 ? 16.192 -4.746 -24.015 1.00 81.25 187 VAL A O 1
ATOM 1547 N N . SER A 1 188 ? 14.407 -5.705 -24.960 1.00 79.88 188 SER A N 1
ATOM 1548 C CA . SER A 1 188 ? 13.976 -6.414 -23.747 1.00 79.88 188 SER A CA 1
ATOM 1549 C C . SER A 1 188 ? 14.700 -7.744 -23.480 1.00 79.88 188 SER A C 1
ATOM 1551 O O . SER A 1 188 ? 14.588 -8.277 -22.380 1.00 79.88 188 SER A O 1
ATOM 1553 N N . SER A 1 189 ? 15.463 -8.283 -24.438 1.00 69.50 189 SER A N 1
ATOM 1554 C CA . SER A 1 189 ? 16.095 -9.613 -24.345 1.00 69.50 189 SER A CA 1
ATOM 1555 C C . SER A 1 189 ? 17.114 -9.763 -23.210 1.00 69.50 189 SER A C 1
ATOM 1557 O O . SER A 1 189 ? 17.311 -10.867 -22.708 1.00 69.50 189 SER A O 1
ATOM 1559 N N . GLY A 1 190 ? 17.710 -8.659 -22.748 1.00 64.12 190 GLY A N 1
ATOM 1560 C CA . GLY A 1 190 ? 18.583 -8.643 -21.567 1.00 64.12 190 GLY A CA 1
ATOM 1561 C C . GLY A 1 190 ? 17.851 -8.936 -20.249 1.00 64.12 190 GLY A C 1
ATOM 1562 O O . GLY A 1 190 ? 18.494 -9.120 -19.219 1.00 64.12 190 GLY A O 1
ATOM 1563 N N . TYR A 1 191 ? 16.518 -9.010 -20.279 1.00 62.91 191 TYR A N 1
ATOM 1564 C CA . TYR A 1 191 ? 15.657 -9.296 -19.141 1.00 62.91 191 TYR A CA 1
ATOM 1565 C C . TYR A 1 191 ? 15.034 -10.688 -19.336 1.00 62.91 191 TYR A C 1
ATOM 1567 O O . TYR A 1 191 ? 13.913 -10.829 -19.815 1.00 62.91 191 TYR A O 1
ATOM 1575 N N . GLU A 1 192 ? 15.779 -11.742 -18.981 1.00 52.44 192 GLU A N 1
ATOM 1576 C CA . GLU A 1 192 ? 15.521 -13.176 -19.270 1.00 52.44 192 GLU A CA 1
ATOM 1577 C C . GLU A 1 192 ? 14.141 -13.750 -18.845 1.00 52.44 192 GLU A C 1
ATOM 1579 O O . GLU A 1 192 ? 13.869 -14.928 -19.060 1.00 52.44 192 GLU A O 1
ATOM 1584 N N . ARG A 1 193 ? 13.234 -12.964 -18.248 1.00 50.06 193 ARG A N 1
ATOM 1585 C CA . ARG A 1 193 ? 11.893 -13.400 -17.800 1.00 50.06 193 ARG A CA 1
ATOM 1586 C C . ARG A 1 193 ? 10.722 -12.899 -18.647 1.00 50.06 193 ARG A C 1
ATOM 1588 O O . ARG A 1 193 ? 9.579 -13.154 -18.278 1.00 50.06 193 ARG A O 1
ATOM 1595 N N . VAL A 1 194 ? 10.981 -12.195 -19.746 1.00 50.25 194 VAL A N 1
ATOM 1596 C CA . VAL A 1 194 ? 9.927 -11.497 -20.505 1.00 50.25 194 VAL A CA 1
ATOM 1597 C C . VAL A 1 194 ? 9.118 -12.443 -21.421 1.00 50.25 194 VAL A C 1
ATOM 1599 O O . VAL A 1 194 ? 8.055 -12.060 -21.898 1.00 50.25 194 VAL A O 1
ATOM 1602 N N . TRP A 1 195 ? 9.530 -13.706 -21.615 1.00 47.09 195 TRP A N 1
ATOM 1603 C CA . TRP A 1 195 ? 8.987 -14.544 -22.696 1.00 47.09 195 TRP A CA 1
ATOM 1604 C C . TRP A 1 195 ? 8.540 -15.942 -22.251 1.00 47.09 195 TRP A C 1
ATOM 1606 O O . TRP A 1 195 ? 9.354 -16.840 -22.077 1.00 47.09 195 TRP A O 1
ATOM 1616 N N . ASN A 1 196 ? 7.223 -16.127 -22.149 1.00 37.34 196 ASN A N 1
ATOM 1617 C CA . ASN A 1 196 ? 6.549 -17.383 -22.494 1.00 37.34 196 ASN A CA 1
ATOM 1618 C C . ASN A 1 196 ? 5.562 -17.049 -23.622 1.00 37.34 196 ASN A C 1
ATOM 1620 O O . ASN A 1 196 ? 4.353 -16.990 -23.414 1.00 37.34 196 ASN A O 1
ATOM 1624 N N . LEU A 1 197 ? 6.084 -16.745 -24.808 1.00 39.34 197 LEU A N 1
ATOM 1625 C CA . LEU A 1 197 ? 5.317 -16.983 -26.026 1.00 39.34 197 LEU A CA 1
ATOM 1626 C C . LEU A 1 197 ? 5.528 -18.467 -26.332 1.00 39.34 197 LEU A C 1
ATOM 1628 O O . LEU A 1 197 ? 6.672 -18.912 -26.315 1.00 39.34 197 LEU A O 1
ATOM 1632 N N . ASN A 1 198 ? 4.448 -19.230 -26.504 1.00 35.34 198 ASN A N 1
ATOM 1633 C CA . ASN A 1 198 ? 4.470 -20.657 -26.830 1.00 35.34 198 ASN A CA 1
ATOM 1634 C C . ASN A 1 198 ? 5.316 -20.931 -28.091 1.00 35.34 198 ASN A C 1
ATOM 1636 O O . ASN A 1 198 ? 4.792 -21.038 -29.192 1.00 35.34 198 ASN A O 1
ATOM 1640 N N . GLU A 1 199 ? 6.628 -21.081 -27.941 1.00 37.09 199 GLU A N 1
ATOM 1641 C CA . GLU A 1 199 ? 7.476 -21.780 -28.900 1.00 37.09 199 GLU A CA 1
ATOM 1642 C C . GLU A 1 199 ? 7.459 -23.257 -28.498 1.00 37.09 199 GLU A C 1
ATOM 1644 O O . GLU A 1 199 ? 8.313 -23.712 -27.736 1.00 37.09 199 GLU A O 1
ATOM 1649 N N . GLY A 1 200 ? 6.443 -24.017 -28.924 1.00 36.94 200 GLY A N 1
ATOM 1650 C CA . GLY A 1 200 ? 6.461 -25.448 -28.613 1.00 36.94 200 GLY A CA 1
ATOM 1651 C C . GLY A 1 200 ? 5.260 -26.332 -28.923 1.00 36.94 200 GLY A C 1
ATOM 1652 O O . GLY A 1 200 ? 5.359 -27.517 -28.615 1.00 36.94 200 GLY A O 1
ATOM 1653 N N . GLU A 1 201 ? 4.166 -25.860 -29.525 1.00 32.41 201 GLU A N 1
ATOM 1654 C CA . GLU A 1 201 ? 3.144 -26.789 -30.030 1.00 32.41 201 GLU A CA 1
ATOM 1655 C C . GLU A 1 201 ? 3.374 -27.044 -31.521 1.00 32.41 201 GLU A C 1
ATOM 1657 O O . GLU A 1 201 ? 3.121 -26.203 -32.375 1.00 32.41 201 GLU A O 1
ATOM 1662 N N . HIS A 1 202 ? 3.930 -28.222 -31.820 1.00 36.66 202 HIS A N 1
ATOM 1663 C CA . HIS A 1 202 ? 3.900 -28.801 -33.156 1.00 36.66 202 HIS A CA 1
ATOM 1664 C C . HIS A 1 202 ? 2.446 -29.101 -33.510 1.00 36.66 202 HIS A C 1
ATOM 1666 O O . HIS A 1 202 ? 1.900 -30.127 -33.100 1.00 36.66 202 HIS A O 1
ATOM 1672 N N . ILE A 1 203 ? 1.838 -28.196 -34.263 1.00 34.72 203 ILE A N 1
ATOM 1673 C CA . ILE A 1 203 ? 0.540 -28.414 -34.873 1.00 34.72 203 ILE A CA 1
ATOM 1674 C C . ILE A 1 203 ? 0.745 -29.323 -36.097 1.00 34.72 203 ILE A C 1
ATOM 1676 O O . ILE A 1 203 ? 1.680 -29.144 -36.879 1.00 34.72 203 ILE A O 1
ATOM 1680 N N . SER A 1 204 ? -0.055 -30.385 -36.199 1.00 36.88 204 SER A N 1
ATOM 1681 C CA . SER A 1 204 ? -0.001 -31.349 -37.303 1.00 36.88 204 SER A CA 1
ATOM 1682 C C . SER A 1 204 ? -0.464 -30.726 -38.623 1.00 36.88 204 SER A C 1
ATOM 1684 O O . SER A 1 204 ? -1.386 -29.918 -38.611 1.00 36.88 204 SER A O 1
ATOM 1686 N N . GLU A 1 205 ? 0.099 -31.189 -39.745 1.00 41.47 205 GLU A N 1
ATOM 1687 C CA . GLU A 1 205 ? -0.100 -30.703 -41.131 1.00 41.47 205 GLU A CA 1
ATOM 1688 C C . GLU A 1 205 ? -1.567 -30.550 -41.611 1.00 41.47 205 GLU A C 1
ATOM 1690 O O . GLU A 1 205 ? -1.804 -29.935 -42.646 1.00 41.47 205 GLU A O 1
ATOM 1695 N N . ASP A 1 206 ? -2.566 -31.040 -40.870 1.00 43.50 206 ASP A N 1
ATOM 1696 C CA . ASP A 1 206 ? -3.992 -30.906 -41.211 1.00 43.50 206 ASP A CA 1
ATOM 1697 C C . ASP A 1 206 ? -4.676 -29.636 -40.629 1.00 43.50 206 ASP A C 1
ATOM 1699 O O . ASP A 1 206 ? -5.852 -29.398 -40.915 1.00 43.50 206 ASP A O 1
ATOM 1703 N N . GLU A 1 207 ? -3.969 -28.789 -39.861 1.00 41.00 207 GLU A N 1
ATOM 1704 C CA . GLU A 1 207 ? -4.476 -27.499 -39.330 1.00 41.00 207 GLU A CA 1
ATOM 1705 C C . GLU A 1 207 ? -3.931 -26.243 -40.057 1.00 41.00 207 GLU A C 1
ATOM 1707 O O . GLU A 1 207 ? -4.317 -25.124 -39.722 1.00 41.00 207 GLU A O 1
ATOM 1712 N N . GLU A 1 208 ? -3.141 -26.384 -41.134 1.00 39.91 208 GLU A N 1
ATOM 1713 C CA . GLU A 1 208 ? -2.590 -25.243 -41.909 1.00 39.91 208 GLU A CA 1
ATOM 1714 C C . GLU A 1 208 ? -3.668 -24.301 -42.494 1.00 39.91 208 GLU A C 1
ATOM 1716 O O . GLU A 1 208 ? -3.397 -23.153 -42.843 1.00 39.91 208 GLU A O 1
ATOM 1721 N N . HIS A 1 209 ? -4.919 -24.757 -42.609 1.00 34.28 209 HIS A N 1
ATOM 1722 C CA . HIS A 1 209 ? -6.023 -23.956 -43.149 1.00 34.28 209 HIS A CA 1
ATOM 1723 C C . HIS A 1 209 ? -6.786 -23.127 -42.103 1.00 34.28 209 HIS A C 1
ATOM 1725 O O . HIS A 1 209 ? -7.691 -22.375 -42.478 1.00 34.28 209 HIS A O 1
ATOM 1731 N N . ILE A 1 210 ? -6.428 -23.235 -40.820 1.00 39.75 210 ILE A N 1
ATOM 1732 C CA . ILE A 1 210 ? -6.989 -22.408 -39.743 1.00 39.75 210 ILE A CA 1
ATOM 1733 C C . ILE A 1 210 ? -5.944 -21.399 -39.214 1.00 39.75 210 ILE A C 1
ATOM 1735 O O . ILE A 1 210 ? -6.336 -20.371 -38.678 1.00 39.75 210 ILE A O 1
ATOM 1739 N N . GLU A 1 211 ? -4.649 -21.540 -39.537 1.00 37.31 211 GLU A N 1
ATOM 1740 C CA . GLU A 1 211 ? -3.542 -20.615 -39.180 1.00 37.31 211 GLU A CA 1
ATOM 1741 C C . GLU A 1 211 ? -3.582 -19.208 -39.838 1.00 37.31 211 GLU A C 1
ATOM 1743 O O . GLU A 1 211 ? -2.621 -18.441 -39.802 1.00 37.31 211 GLU A O 1
ATOM 1748 N N . GLY A 1 212 ? -4.732 -18.797 -40.381 1.00 36.59 212 GLY A N 1
ATOM 1749 C CA . GLY A 1 212 ? -5.122 -17.380 -40.353 1.00 36.59 212 GLY A CA 1
ATOM 1750 C C . GLY A 1 212 ? -5.559 -16.916 -38.948 1.00 36.59 212 GLY A C 1
ATOM 1751 O O . GLY A 1 212 ? -6.043 -15.794 -38.792 1.00 36.59 212 GLY A O 1
ATOM 1752 N N . GLU A 1 213 ? -5.448 -17.802 -37.952 1.00 38.91 213 GLU A N 1
ATOM 1753 C CA . GLU A 1 213 ? -5.747 -17.641 -36.535 1.00 38.91 213 GLU A CA 1
ATOM 1754 C C . GLU A 1 213 ? -4.958 -16.483 -35.933 1.00 38.91 213 GLU A C 1
ATOM 1756 O O . GLU A 1 213 ? -3.778 -16.587 -35.615 1.00 38.91 213 GLU A O 1
ATOM 1761 N N . VAL A 1 214 ? -5.656 -15.350 -35.829 1.00 44.94 214 VAL A N 1
ATOM 1762 C CA . VAL A 1 214 ? -5.525 -14.289 -34.822 1.00 44.94 214 VAL A CA 1
ATOM 1763 C C . VAL A 1 214 ? -4.243 -14.407 -33.994 1.00 44.94 214 VAL A C 1
ATOM 1765 O O . VAL A 1 214 ? -4.263 -14.836 -32.841 1.00 44.94 214 VAL A O 1
ATOM 1768 N N . ARG A 1 215 ? -3.110 -14.004 -34.581 1.00 54.84 215 ARG A N 1
ATOM 1769 C CA . ARG A 1 215 ? -1.871 -13.828 -33.827 1.00 54.84 215 ARG A CA 1
ATOM 1770 C C . ARG A 1 215 ? -2.167 -12.792 -32.753 1.00 54.84 215 ARG A C 1
ATOM 1772 O O . ARG A 1 215 ? -2.445 -11.636 -33.077 1.00 54.84 215 ARG A O 1
ATOM 1779 N N . GLU A 1 216 ? -2.181 -13.218 -31.492 1.00 59.09 216 GLU A N 1
ATOM 1780 C CA . GLU A 1 216 ? -2.459 -12.295 -30.401 1.00 59.09 216 GLU A CA 1
ATOM 1781 C C . GLU A 1 216 ? -1.418 -11.167 -30.440 1.00 59.09 216 GLU A C 1
ATOM 1783 O O . GLU A 1 216 ? -0.215 -11.441 -30.539 1.00 59.09 216 GLU A O 1
ATOM 1788 N N . PRO A 1 217 ? -1.852 -9.894 -30.408 1.00 70.25 217 PRO A N 1
ATOM 1789 C CA . PRO A 1 217 ? -0.922 -8.785 -30.393 1.00 70.25 217 PRO A CA 1
ATOM 1790 C C . PRO A 1 217 ? 0.005 -8.906 -29.192 1.00 70.25 217 PRO A C 1
ATOM 1792 O O . PRO A 1 217 ? -0.431 -9.186 -28.075 1.00 70.25 217 PRO A O 1
ATOM 1795 N N . LEU A 1 218 ? 1.276 -8.592 -29.418 1.00 80.06 218 LEU A N 1
ATOM 1796 C CA . LEU A 1 218 ? 2.261 -8.423 -28.365 1.00 80.06 218 LEU A CA 1
ATOM 1797 C C . LEU A 1 218 ? 1.717 -7.495 -27.262 1.00 80.06 218 LEU A C 1
ATOM 1799 O O . LEU A 1 218 ? 1.368 -6.340 -27.533 1.00 80.06 218 LEU A O 1
ATOM 1803 N N . ASP A 1 219 ? 1.671 -7.967 -26.011 1.00 84.94 219 ASP A N 1
ATOM 1804 C CA . ASP A 1 219 ? 1.312 -7.113 -24.873 1.00 84.94 219 ASP A CA 1
ATOM 1805 C C . ASP A 1 219 ? 2.499 -6.209 -24.514 1.00 84.94 219 ASP A C 1
ATOM 1807 O O . ASP A 1 219 ? 3.294 -6.473 -23.609 1.00 84.94 219 ASP A O 1
ATOM 1811 N N . VAL A 1 220 ? 2.624 -5.105 -25.250 1.00 88.38 220 VAL A N 1
ATOM 1812 C CA . VAL A 1 220 ? 3.699 -4.123 -25.057 1.00 88.38 220 VAL A CA 1
ATOM 1813 C C . VAL A 1 220 ? 3.693 -3.486 -23.672 1.00 88.38 220 VAL A C 1
ATOM 1815 O O . VAL A 1 220 ? 4.744 -3.071 -23.185 1.00 88.38 220 VAL A O 1
ATOM 1818 N N . PHE A 1 221 ? 2.540 -3.444 -23.000 1.00 89.50 221 PHE A N 1
ATOM 1819 C CA . PHE A 1 221 ? 2.460 -2.944 -21.632 1.00 89.50 221 PHE A CA 1
ATOM 1820 C C . PHE A 1 221 ? 3.062 -3.935 -20.640 1.00 89.50 221 PHE A C 1
ATOM 1822 O O . PHE A 1 221 ? 3.696 -3.508 -19.675 1.00 89.50 221 PHE A O 1
ATOM 1829 N N . GLN A 1 222 ? 2.912 -5.240 -20.885 1.00 89.81 222 GLN A N 1
ATOM 1830 C CA . GLN A 1 222 ? 3.571 -6.267 -20.082 1.00 89.81 222 GLN A CA 1
ATOM 1831 C C . GLN A 1 222 ? 5.092 -6.160 -20.211 1.00 89.81 222 GLN A C 1
ATOM 1833 O O . GLN A 1 222 ? 5.782 -6.121 -19.198 1.00 89.81 222 GLN A O 1
ATOM 1838 N N . ILE A 1 223 ? 5.610 -6.019 -21.435 1.00 89.19 223 ILE A N 1
ATOM 1839 C CA . ILE A 1 223 ? 7.053 -5.856 -21.684 1.00 89.19 223 ILE A CA 1
ATOM 1840 C C . ILE A 1 223 ? 7.593 -4.621 -20.963 1.00 89.19 223 ILE A C 1
ATOM 1842 O O . ILE A 1 223 ? 8.592 -4.701 -20.250 1.00 89.19 223 ILE A O 1
ATOM 1846 N N . LEU A 1 224 ? 6.928 -3.473 -21.125 1.00 90.88 224 LEU A N 1
ATOM 1847 C CA . LEU A 1 224 ? 7.333 -2.233 -20.465 1.00 90.88 224 LEU A CA 1
ATOM 1848 C C . LEU A 1 224 ? 7.336 -2.379 -18.944 1.00 90.88 224 LEU A C 1
ATOM 1850 O O . LEU A 1 224 ? 8.303 -1.986 -18.295 1.00 90.88 224 LEU A O 1
ATOM 1854 N N . SER A 1 225 ? 6.277 -2.956 -18.380 1.00 91.94 225 SER A N 1
ATOM 1855 C CA . SER A 1 225 ? 6.169 -3.196 -16.942 1.00 91.94 225 SER A CA 1
ATOM 1856 C C . SER A 1 225 ? 7.302 -4.087 -16.426 1.00 91.94 225 SER A C 1
ATOM 1858 O O . SER A 1 225 ? 7.898 -3.787 -15.390 1.00 91.94 225 SER A O 1
ATOM 1860 N N . ASP A 1 226 ? 7.656 -5.132 -17.174 1.00 90.75 226 ASP A N 1
ATOM 1861 C CA . ASP A 1 226 ? 8.727 -6.063 -16.820 1.00 90.75 226 ASP A CA 1
ATOM 1862 C C . ASP A 1 226 ? 10.081 -5.370 -16.793 1.00 90.75 226 ASP A C 1
ATOM 1864 O O . ASP A 1 226 ? 10.779 -5.418 -15.779 1.00 90.75 226 ASP A O 1
ATOM 1868 N N . VAL A 1 227 ? 10.427 -4.661 -17.868 1.00 91.94 227 VAL A N 1
ATOM 1869 C CA . VAL A 1 227 ? 11.706 -3.950 -17.946 1.00 91.94 227 VAL A CA 1
ATOM 1870 C C . VAL A 1 227 ? 11.787 -2.866 -16.871 1.00 91.94 227 VAL A C 1
ATOM 1872 O O . VAL A 1 227 ? 12.805 -2.744 -16.193 1.00 91.94 227 VAL A O 1
ATOM 1875 N N . ARG A 1 228 ? 10.711 -2.103 -16.637 1.00 93.25 228 ARG A N 1
ATOM 1876 C CA . ARG A 1 228 ? 10.679 -1.090 -15.568 1.00 93.25 228 ARG A CA 1
ATOM 1877 C C . ARG A 1 228 ? 10.854 -1.724 -14.186 1.00 93.25 228 ARG A C 1
ATOM 1879 O O . ARG A 1 228 ? 11.567 -1.156 -13.357 1.00 93.25 228 ARG A O 1
ATOM 1886 N N . ALA A 1 229 ? 10.268 -2.895 -13.936 1.00 93.25 229 ALA A N 1
ATOM 1887 C CA . ALA A 1 229 ? 10.439 -3.639 -12.689 1.00 93.25 229 ALA A CA 1
ATOM 1888 C C . ALA A 1 229 ? 11.886 -4.111 -12.476 1.00 93.25 229 ALA A C 1
ATOM 1890 O O . ALA A 1 229 ? 12.412 -3.998 -11.368 1.00 93.25 229 ALA A O 1
ATOM 1891 N N . GLU A 1 230 ? 12.558 -4.571 -13.528 1.00 92.00 230 GLU A N 1
ATOM 1892 C CA . GLU A 1 230 ? 13.979 -4.926 -13.471 1.00 92.00 230 GLU A CA 1
ATOM 1893 C C . GLU A 1 230 ? 14.865 -3.692 -13.242 1.00 92.00 230 GLU A C 1
ATOM 1895 O O . GLU A 1 230 ? 15.716 -3.698 -12.353 1.00 92.00 230 GLU A O 1
ATOM 1900 N N . LYS A 1 231 ? 14.589 -2.568 -13.916 1.00 93.62 231 LYS A N 1
ATOM 1901 C CA . LYS A 1 231 ? 15.291 -1.297 -13.656 1.00 93.62 231 LYS A CA 1
ATOM 1902 C C . LYS A 1 231 ? 15.113 -0.823 -12.215 1.00 93.62 231 LYS A C 1
ATOM 1904 O O . LYS A 1 231 ? 16.067 -0.332 -11.608 1.00 93.62 231 LYS A O 1
ATOM 1909 N N . PHE A 1 232 ? 13.921 -0.986 -11.641 1.00 94.62 232 PHE A N 1
ATOM 1910 C CA . PHE A 1 232 ? 13.701 -0.747 -10.215 1.00 94.62 232 PHE A CA 1
ATOM 1911 C C . PHE A 1 232 ? 14.573 -1.674 -9.362 1.00 94.62 232 PHE A C 1
ATOM 1913 O O . PHE A 1 232 ? 15.285 -1.191 -8.481 1.00 94.62 232 PHE A O 1
ATOM 1920 N N . ARG A 1 233 ? 14.567 -2.981 -9.655 1.00 93.56 233 ARG A N 1
ATOM 1921 C CA . ARG A 1 233 ? 15.350 -4.001 -8.942 1.00 93.56 233 ARG A CA 1
ATOM 1922 C C . ARG A 1 233 ? 16.842 -3.661 -8.895 1.00 93.56 233 ARG A C 1
ATOM 1924 O O . ARG A 1 233 ? 17.467 -3.768 -7.841 1.00 93.56 233 ARG A O 1
ATOM 1931 N N . GLU A 1 234 ? 17.402 -3.230 -10.017 1.00 93.19 234 GLU A N 1
ATOM 1932 C CA . GLU A 1 234 ? 18.810 -2.841 -10.150 1.00 93.19 234 GLU A CA 1
ATOM 1933 C C . GLU A 1 234 ? 19.153 -1.548 -9.392 1.00 93.19 234 GLU A C 1
ATOM 1935 O O . GLU A 1 234 ? 20.305 -1.327 -9.020 1.00 93.19 234 GLU A O 1
ATOM 1940 N N . ASN A 1 235 ? 18.161 -0.687 -9.145 1.00 94.94 235 ASN A N 1
ATOM 1941 C CA . ASN A 1 235 ? 18.354 0.654 -8.597 1.00 94.94 235 ASN A CA 1
ATOM 1942 C C . ASN A 1 235 ? 17.627 0.875 -7.255 1.00 94.94 235 ASN A C 1
ATOM 1944 O O . ASN A 1 235 ? 17.344 2.019 -6.900 1.00 94.94 235 ASN A O 1
ATOM 1948 N N . VAL A 1 236 ? 17.365 -0.183 -6.474 1.00 95.25 236 VAL A N 1
ATOM 1949 C CA . VAL A 1 236 ? 16.653 -0.096 -5.177 1.00 95.25 236 VAL A CA 1
ATOM 1950 C C . VAL A 1 236 ? 17.311 0.886 -4.200 1.00 95.25 236 VAL A C 1
ATOM 1952 O O . VAL A 1 236 ? 16.612 1.604 -3.490 1.00 95.25 236 VAL A O 1
ATOM 1955 N N . SER A 1 237 ? 18.643 0.974 -4.173 1.00 93.94 237 SER A N 1
ATOM 1956 C CA . SER A 1 237 ? 19.346 1.950 -3.327 1.00 93.94 237 SER A CA 1
ATOM 1957 C C . SER A 1 237 ? 19.008 3.391 -3.720 1.00 93.94 237 SER A C 1
ATOM 1959 O O . SER A 1 237 ? 18.587 4.178 -2.877 1.00 93.94 237 SER A O 1
ATOM 1961 N N . LYS A 1 238 ? 19.081 3.713 -5.018 1.00 95.81 238 LYS A N 1
ATOM 1962 C CA . LYS A 1 238 ? 18.690 5.031 -5.543 1.00 95.81 238 LYS A CA 1
ATOM 1963 C C . LYS A 1 238 ? 17.211 5.318 -5.310 1.00 95.81 238 LYS A C 1
ATOM 1965 O O . LYS A 1 238 ? 16.845 6.464 -5.079 1.00 95.81 238 LYS A O 1
ATOM 1970 N N . PHE A 1 239 ? 16.363 4.292 -5.370 1.00 95.62 239 PHE A N 1
ATOM 1971 C CA . PHE A 1 239 ? 14.951 4.434 -5.040 1.00 95.62 239 PHE A CA 1
ATOM 1972 C C . PHE A 1 239 ? 14.755 4.855 -3.585 1.00 95.62 239 PHE A C 1
ATOM 1974 O O . PHE A 1 239 ? 13.966 5.756 -3.328 1.00 95.62 239 PHE A O 1
ATOM 1981 N N . LEU A 1 240 ? 15.475 4.251 -2.637 1.00 94.19 240 LEU A N 1
ATOM 1982 C CA . LEU A 1 240 ? 15.393 4.636 -1.227 1.00 94.19 240 LEU A CA 1
ATOM 1983 C C . LEU A 1 240 ? 15.868 6.074 -0.989 1.00 94.19 240 LEU A C 1
ATOM 1985 O O . LEU A 1 240 ? 15.285 6.778 -0.164 1.00 94.19 240 LEU A O 1
ATOM 1989 N N . ASP A 1 241 ? 16.890 6.526 -1.712 1.00 93.94 241 ASP A N 1
ATOM 1990 C CA . ASP A 1 241 ? 17.327 7.925 -1.663 1.00 93.94 241 ASP A CA 1
ATOM 1991 C C . ASP A 1 241 ? 16.259 8.862 -2.246 1.00 93.94 241 ASP A C 1
ATOM 1993 O O . ASP A 1 241 ? 15.920 9.874 -1.634 1.00 93.94 241 ASP A O 1
ATOM 1997 N N . PHE A 1 242 ? 15.667 8.488 -3.384 1.00 94.12 242 PHE A N 1
ATOM 1998 C CA . PHE A 1 242 ? 14.583 9.227 -4.039 1.00 94.12 242 PHE A CA 1
ATOM 1999 C C . PHE A 1 242 ? 13.306 9.297 -3.189 1.00 94.12 242 PHE A C 1
ATOM 2001 O O . PHE A 1 242 ? 12.633 10.324 -3.152 1.00 94.12 242 PHE A O 1
ATOM 2008 N N . ALA A 1 243 ? 12.964 8.205 -2.505 1.00 92.06 243 ALA A N 1
ATOM 2009 C CA . ALA A 1 243 ? 11.773 8.083 -1.672 1.00 92.06 243 ALA A CA 1
ATOM 2010 C C . ALA A 1 243 ? 11.846 8.934 -0.392 1.00 92.06 243 ALA A C 1
ATOM 2012 O O . ALA A 1 243 ? 10.804 9.242 0.193 1.00 92.06 243 ALA A O 1
ATOM 2013 N N . GLY A 1 244 ? 13.056 9.307 0.041 1.00 87.88 244 GLY A N 1
ATOM 2014 C CA . GLY A 1 244 ? 13.289 10.109 1.239 1.00 87.88 244 GLY A CA 1
ATOM 2015 C C . GLY A 1 244 ? 12.957 9.389 2.554 1.00 87.88 244 GLY A C 1
ATOM 2016 O O . GLY A 1 244 ? 12.725 8.180 2.601 1.00 87.88 244 GLY A O 1
ATOM 2017 N N . ASP A 1 245 ? 13.000 10.140 3.655 1.00 88.62 245 ASP A N 1
ATOM 2018 C CA . ASP A 1 245 ? 12.568 9.717 5.001 1.00 88.62 245 ASP A CA 1
ATOM 2019 C C . ASP A 1 245 ? 12.063 10.943 5.785 1.00 88.62 245 ASP A C 1
ATOM 2021 O O . ASP A 1 245 ? 12.549 11.285 6.872 1.00 88.62 245 ASP A O 1
ATOM 2025 N N . GLU A 1 246 ? 11.140 11.669 5.159 1.00 90.31 246 GLU A N 1
ATOM 2026 C CA . GLU A 1 246 ? 10.570 12.913 5.674 1.00 90.31 246 GLU A CA 1
ATOM 2027 C C . GLU A 1 246 ? 9.194 12.676 6.307 1.00 90.31 246 GLU A C 1
ATOM 2029 O O . GLU A 1 246 ? 8.579 11.617 6.147 1.00 90.31 246 GLU A O 1
ATOM 2034 N N . GLU A 1 247 ? 8.715 13.661 7.069 1.00 93.06 247 GLU A N 1
ATOM 2035 C CA . GLU A 1 247 ? 7.341 13.643 7.567 1.00 93.06 247 GLU A CA 1
ATOM 2036 C C . GLU A 1 247 ? 6.383 13.800 6.386 1.00 93.06 247 GLU A C 1
ATOM 2038 O O . GLU A 1 247 ? 6.454 14.753 5.613 1.00 93.06 247 GLU A O 1
ATOM 2043 N N . SER A 1 248 ? 5.498 12.826 6.246 1.00 93.44 248 SER A N 1
ATOM 2044 C CA . SER A 1 248 ? 4.516 12.730 5.181 1.00 93.44 248 SER A CA 1
ATOM 2045 C C . SER A 1 248 ? 3.132 12.522 5.775 1.00 93.44 248 SER A C 1
ATOM 2047 O O . SER A 1 248 ? 2.958 12.195 6.954 1.00 93.44 248 SER A O 1
ATOM 2049 N N . SER A 1 249 ? 2.118 12.722 4.940 1.00 93.00 249 SER A N 1
ATOM 2050 C CA . SER A 1 249 ? 0.743 12.451 5.323 1.00 93.00 249 SER A CA 1
ATOM 2051 C C . SER A 1 249 ? -0.037 11.801 4.195 1.00 93.00 249 SER A C 1
ATOM 2053 O O . SER A 1 249 ? 0.206 12.035 3.010 1.00 93.00 249 SER A O 1
ATOM 2055 N N . TRP A 1 250 ? -0.997 10.980 4.590 1.00 92.12 250 TRP A N 1
ATOM 2056 C CA . TRP A 1 250 ? -2.056 10.487 3.736 1.00 92.12 250 TRP A CA 1
ATOM 2057 C C . TRP A 1 250 ? -3.374 10.676 4.480 1.00 92.12 250 TRP A C 1
ATOM 2059 O O . TRP A 1 250 ? -3.640 10.012 5.479 1.00 92.12 250 TRP A O 1
ATOM 2069 N N . GLU A 1 251 ? -4.186 11.621 4.006 1.00 90.06 251 GLU A N 1
ATOM 2070 C CA . GLU A 1 251 ? -5.446 12.004 4.650 1.00 90.06 251 GLU A CA 1
ATOM 2071 C C . GLU A 1 251 ? -5.242 12.424 6.117 1.00 90.06 251 GLU A C 1
ATOM 2073 O O . GLU A 1 251 ? -4.544 13.397 6.381 1.00 90.06 251 GLU A O 1
ATOM 2078 N N . SER A 1 252 ? -5.846 11.708 7.070 1.00 91.19 252 SER A N 1
ATOM 2079 C CA . SER A 1 252 ? -5.680 11.934 8.507 1.00 91.19 252 SER A CA 1
ATOM 2080 C C . SER A 1 252 ? -4.517 11.143 9.108 1.00 91.19 252 SER A C 1
ATOM 2082 O O . SER A 1 252 ? -4.448 11.028 10.323 1.00 91.19 252 SER A O 1
ATOM 2084 N N . VAL A 1 253 ? -3.660 10.515 8.303 1.00 94.88 253 VAL A N 1
ATOM 2085 C CA . VAL A 1 253 ? -2.547 9.696 8.793 1.00 94.88 253 VAL A CA 1
ATOM 2086 C C . VAL A 1 253 ? -1.239 10.430 8.557 1.00 94.88 253 VAL A C 1
ATOM 2088 O O . VAL A 1 253 ? -0.848 10.639 7.411 1.00 94.88 253 VAL A O 1
ATOM 2091 N N . ARG A 1 254 ? -0.546 10.800 9.634 1.00 96.19 254 ARG A N 1
ATOM 2092 C CA . ARG A 1 254 ? 0.816 11.345 9.614 1.00 96.19 254 ARG A CA 1
ATOM 2093 C C . ARG A 1 254 ? 1.829 10.276 9.984 1.00 96.19 254 ARG A C 1
ATOM 2095 O O . ARG A 1 254 ? 1.616 9.491 10.906 1.00 96.19 254 ARG A O 1
ATOM 2102 N N . PHE A 1 255 ? 2.946 10.256 9.272 1.00 95.94 255 PHE A N 1
ATOM 2103 C CA . PHE A 1 255 ? 4.018 9.290 9.481 1.00 95.94 255 PHE A CA 1
ATOM 2104 C C . PHE A 1 255 ? 5.349 9.854 8.988 1.00 95.94 255 PHE A C 1
ATOM 2106 O O . PHE A 1 255 ? 5.390 10.768 8.169 1.00 95.94 255 PHE A O 1
ATOM 2113 N N . ARG A 1 256 ? 6.453 9.273 9.457 1.00 96.06 256 ARG A N 1
ATOM 2114 C CA . ARG A 1 256 ? 7.784 9.509 8.893 1.00 96.06 256 ARG A CA 1
ATOM 2115 C C . ARG A 1 256 ? 8.181 8.320 8.029 1.00 96.06 256 ARG A C 1
ATOM 2117 O O . ARG A 1 256 ? 8.285 7.206 8.540 1.00 96.06 256 ARG A O 1
ATOM 2124 N N . GLY A 1 257 ? 8.371 8.559 6.739 1.00 95.12 257 GLY A N 1
ATOM 2125 C CA . GLY A 1 257 ? 8.639 7.512 5.761 1.00 95.12 257 GLY A CA 1
ATOM 2126 C C . GLY A 1 257 ? 8.089 7.874 4.387 1.00 95.12 257 GLY A C 1
ATOM 2127 O O . GLY A 1 257 ? 7.803 9.037 4.110 1.00 95.12 257 GLY A O 1
ATOM 2128 N N . SER A 1 258 ? 7.911 6.871 3.533 1.00 95.19 258 SER A N 1
ATOM 2129 C CA . SER A 1 258 ? 7.541 7.079 2.131 1.00 95.19 258 SER A CA 1
ATOM 2130 C C . SER A 1 258 ? 6.192 6.443 1.814 1.00 95.19 258 SER A C 1
ATOM 2132 O O . SER A 1 258 ? 5.981 5.257 2.064 1.00 95.19 258 SER A O 1
ATOM 2134 N N . LEU A 1 259 ? 5.283 7.221 1.223 1.00 93.25 259 LEU A N 1
ATOM 2135 C CA . LEU A 1 259 ? 4.039 6.704 0.653 1.00 93.25 259 LEU A CA 1
ATOM 2136 C C . LEU A 1 259 ? 4.350 5.999 -0.670 1.00 93.25 259 LEU A C 1
ATOM 2138 O O . LEU A 1 259 ? 4.640 6.660 -1.668 1.00 93.25 259 LEU A O 1
ATOM 2142 N N . LEU A 1 260 ? 4.301 4.669 -0.679 1.00 91.00 260 LEU A N 1
ATOM 2143 C CA . LEU A 1 260 ? 4.648 3.876 -1.858 1.00 91.00 260 LEU A CA 1
ATOM 2144 C C . LEU A 1 260 ? 3.489 3.822 -2.851 1.00 91.00 260 LEU A C 1
ATOM 2146 O O . LEU A 1 260 ? 3.677 4.044 -4.049 1.00 91.00 260 LEU A O 1
ATOM 2150 N N . ASN A 1 261 ? 2.287 3.545 -2.341 1.00 86.38 261 ASN A N 1
ATOM 2151 C CA . ASN A 1 261 ? 1.096 3.343 -3.156 1.00 86.38 261 ASN A CA 1
ATOM 2152 C C . ASN A 1 261 ? -0.185 3.751 -2.412 1.00 86.38 261 ASN A C 1
ATOM 2154 O O . ASN A 1 261 ? -0.233 3.747 -1.182 1.00 86.38 261 ASN A O 1
ATOM 2158 N N . VAL A 1 262 ? -1.232 4.076 -3.174 1.00 87.06 262 VAL A N 1
ATOM 2159 C CA . VAL A 1 262 ? -2.587 4.338 -2.672 1.00 87.06 262 VAL A CA 1
ATOM 2160 C C . VAL A 1 262 ? -3.584 3.558 -3.520 1.00 87.06 262 VAL A C 1
ATOM 2162 O O . VAL A 1 262 ? -3.790 3.865 -4.696 1.00 87.06 262 VAL A O 1
ATOM 2165 N N . PHE A 1 263 ? -4.268 2.593 -2.909 1.00 78.62 263 PHE A N 1
ATOM 2166 C CA . PHE A 1 263 ? -5.305 1.812 -3.569 1.00 78.62 263 PHE A CA 1
ATOM 2167 C C . PHE A 1 263 ? -6.684 2.427 -3.315 1.00 78.62 263 PHE A C 1
ATOM 2169 O O . PHE A 1 263 ? -7.134 2.567 -2.177 1.00 78.62 263 PHE A O 1
ATOM 2176 N N . GLU A 1 264 ? -7.350 2.855 -4.390 1.00 73.06 264 GLU A N 1
ATOM 2177 C CA . GLU A 1 264 ? -8.731 3.364 -4.404 1.00 73.06 264 GLU A CA 1
ATOM 2178 C C . GLU A 1 264 ? -9.090 4.468 -3.380 1.00 73.06 264 GLU A C 1
ATOM 2180 O O . GLU A 1 264 ? -10.274 4.755 -3.186 1.00 73.06 264 GLU A O 1
ATOM 2185 N N . ARG A 1 265 ? -8.108 5.169 -2.790 1.00 72.44 265 ARG A N 1
ATOM 2186 C CA . ARG A 1 265 ? -8.290 6.074 -1.627 1.00 72.44 265 ARG A CA 1
ATOM 2187 C C . ARG A 1 265 ? -8.846 5.369 -0.377 1.00 72.44 265 ARG A C 1
ATOM 2189 O O . ARG A 1 265 ? -9.403 6.018 0.502 1.00 72.44 265 ARG A O 1
ATOM 2196 N N . ARG A 1 266 ? -8.736 4.042 -0.316 1.00 83.25 266 ARG A N 1
ATOM 2197 C CA . ARG A 1 266 ? -9.174 3.217 0.818 1.00 83.25 266 ARG A CA 1
ATOM 2198 C C . ARG A 1 266 ? -8.005 2.665 1.606 1.00 83.25 266 ARG A C 1
ATOM 2200 O O . ARG A 1 266 ? -8.132 2.549 2.819 1.00 83.25 266 ARG A O 1
ATOM 2207 N N . ALA A 1 267 ? -6.902 2.370 0.923 1.00 90.00 267 ALA A N 1
ATOM 2208 C CA . ALA A 1 267 ? -5.688 1.870 1.538 1.00 90.00 267 ALA A CA 1
ATOM 2209 C C . ALA A 1 267 ? -4.451 2.624 1.041 1.00 90.00 267 ALA A C 1
ATOM 2211 O O . ALA A 1 267 ? -4.405 3.073 -0.110 1.00 90.00 267 ALA A O 1
ATOM 2212 N N . ALA A 1 268 ? -3.453 2.744 1.908 1.00 92.69 268 ALA A N 1
ATOM 2213 C CA . ALA A 1 268 ? -2.146 3.303 1.606 1.00 92.69 268 ALA A CA 1
ATOM 2214 C C . ALA A 1 268 ? -1.040 2.375 2.101 1.00 92.69 268 ALA A C 1
ATOM 2216 O O . ALA A 1 268 ? -1.048 1.957 3.258 1.00 92.69 268 ALA A O 1
ATOM 2217 N N . THR A 1 269 ? -0.066 2.106 1.237 1.00 94.38 269 THR A N 1
ATOM 2218 C CA . THR A 1 269 ? 1.134 1.339 1.577 1.00 94.38 269 THR A CA 1
ATOM 2219 C C . THR A 1 269 ? 2.265 2.305 1.896 1.00 94.38 269 THR A C 1
ATOM 2221 O O . THR A 1 269 ? 2.614 3.163 1.080 1.00 94.38 269 THR A O 1
ATOM 2224 N N . ILE A 1 270 ? 2.838 2.174 3.087 1.00 96.19 270 ILE A N 1
ATOM 2225 C CA . ILE A 1 270 ? 3.828 3.091 3.644 1.00 96.19 270 ILE A CA 1
ATOM 2226 C C . ILE A 1 270 ? 5.093 2.309 3.994 1.00 96.19 270 ILE A C 1
ATOM 2228 O O . ILE A 1 270 ? 5.040 1.293 4.691 1.00 96.19 270 ILE A O 1
ATOM 2232 N N . LEU A 1 271 ? 6.241 2.820 3.552 1.00 96.88 271 LEU A N 1
ATOM 2233 C CA . LEU A 1 271 ? 7.554 2.355 3.976 1.00 96.88 271 LEU A CA 1
ATOM 2234 C C . LEU A 1 271 ? 8.052 3.197 5.149 1.00 96.88 271 LEU A C 1
ATOM 2236 O O . LEU A 1 271 ? 8.359 4.378 4.990 1.00 96.88 271 LEU A O 1
ATOM 2240 N N . ILE A 1 272 ? 8.190 2.571 6.311 1.00 96.81 272 ILE A N 1
ATOM 2241 C CA . ILE A 1 272 ? 8.823 3.141 7.496 1.00 96.81 272 ILE A CA 1
ATOM 2242 C C . ILE A 1 272 ? 10.275 2.670 7.524 1.00 96.81 272 ILE A C 1
ATOM 2244 O O . ILE A 1 272 ? 10.548 1.477 7.643 1.00 96.81 272 ILE A O 1
ATOM 2248 N N . ARG A 1 273 ? 11.226 3.602 7.432 1.00 94.69 273 ARG A N 1
ATOM 2249 C CA . ARG A 1 273 ? 12.664 3.274 7.389 1.00 94.69 273 ARG A CA 1
ATOM 2250 C C . ARG A 1 273 ? 13.330 3.316 8.759 1.00 94.69 273 ARG A C 1
ATOM 2252 O O . ARG A 1 273 ? 14.368 2.692 8.963 1.00 94.69 273 ARG A O 1
ATOM 2259 N N . ARG A 1 274 ? 12.757 4.065 9.701 1.00 94.12 274 ARG A N 1
ATOM 2260 C CA . ARG A 1 274 ? 13.304 4.273 11.046 1.00 94.12 274 ARG A CA 1
ATOM 2261 C C . ARG A 1 274 ? 12.214 4.129 12.101 1.00 94.12 274 ARG A C 1
ATOM 2263 O O . ARG A 1 274 ? 11.060 4.435 11.807 1.00 94.12 274 ARG A O 1
ATOM 2270 N N . PRO A 1 275 ? 12.562 3.701 13.329 1.00 95.50 275 PRO A N 1
ATOM 2271 C CA . PRO A 1 275 ? 11.617 3.724 14.433 1.00 95.50 275 PRO A CA 1
ATOM 2272 C C . PRO A 1 275 ? 11.020 5.119 14.621 1.00 95.50 275 PRO A C 1
ATOM 2274 O O . PRO A 1 275 ? 11.722 6.128 14.517 1.00 95.50 275 PRO A O 1
ATOM 2277 N N . GLY A 1 276 ? 9.731 5.169 14.921 1.00 95.12 276 GLY A N 1
ATOM 2278 C CA . GLY A 1 276 ? 9.014 6.422 15.063 1.00 95.12 276 GLY A CA 1
ATOM 2279 C C . GLY A 1 276 ? 7.567 6.194 15.451 1.00 95.12 276 GLY A C 1
ATOM 2280 O O . GLY A 1 276 ? 7.236 5.232 16.146 1.00 95.12 276 GLY A O 1
ATOM 2281 N N . PHE A 1 277 ? 6.709 7.089 14.983 1.00 95.31 277 PHE A N 1
ATOM 2282 C CA . PHE A 1 277 ? 5.291 7.061 15.285 1.00 95.31 277 PHE A CA 1
ATOM 2283 C C . PHE A 1 277 ? 4.463 7.252 14.020 1.00 95.31 277 PHE A C 1
ATOM 2285 O O . PHE A 1 277 ? 4.811 8.057 13.154 1.00 95.31 277 PHE A O 1
ATOM 2292 N N . LEU A 1 278 ? 3.363 6.512 13.947 1.00 96.12 278 LEU A N 1
ATOM 2293 C CA . LEU A 1 278 ? 2.272 6.760 13.020 1.00 96.12 278 LEU A CA 1
ATOM 2294 C C . LEU A 1 278 ? 1.116 7.360 13.814 1.00 96.12 278 LEU A C 1
ATOM 2296 O O . LEU A 1 278 ? 0.683 6.775 14.807 1.00 96.12 278 LEU A O 1
ATOM 2300 N N . THR A 1 279 ? 0.626 8.515 13.380 1.00 94.94 279 THR A N 1
ATOM 2301 C CA . THR A 1 279 ? -0.446 9.249 14.052 1.00 94.94 279 THR A CA 1
ATOM 2302 C C . THR A 1 279 ? -1.674 9.304 13.159 1.00 94.94 279 THR A C 1
ATOM 2304 O O . THR A 1 279 ? -1.596 9.744 12.017 1.00 94.94 279 THR A O 1
ATOM 2307 N N . ILE A 1 280 ? -2.821 8.885 13.684 1.00 92.81 280 ILE A N 1
ATOM 2308 C CA . ILE A 1 280 ? -4.129 9.055 13.053 1.00 92.81 280 ILE A CA 1
ATOM 2309 C C . ILE A 1 280 ? -4.794 10.279 13.686 1.00 92.81 280 ILE A C 1
ATOM 2311 O O . ILE A 1 280 ? -5.365 10.204 14.776 1.00 92.81 280 ILE A O 1
ATOM 2315 N N . ASP A 1 281 ? -4.707 11.415 12.999 1.00 88.56 281 ASP A N 1
ATOM 2316 C CA . ASP A 1 281 ? -5.220 12.734 13.383 1.00 88.56 281 ASP A CA 1
ATOM 2317 C C . ASP A 1 281 ? -6.722 12.868 13.138 1.00 88.56 281 ASP A C 1
ATOM 2319 O O . ASP A 1 281 ? -7.211 13.779 12.469 1.00 88.56 281 ASP A O 1
ATOM 2323 N N . LYS A 1 282 ? -7.487 11.944 13.709 1.00 84.44 282 LYS A N 1
ATOM 2324 C CA . LYS A 1 282 ? -8.927 12.116 13.871 1.00 84.44 282 LYS A CA 1
ATOM 2325 C C . LYS A 1 282 ? -9.220 12.371 15.335 1.00 84.44 282 LYS A C 1
ATOM 2327 O O . LYS A 1 282 ? -8.619 11.719 16.185 1.00 84.44 282 LYS A O 1
ATOM 2332 N N . ALA A 1 283 ? -10.119 13.316 15.614 1.00 76.69 283 ALA A N 1
ATOM 2333 C CA . ALA A 1 283 ? -10.748 13.562 16.915 1.00 76.69 283 ALA A CA 1
ATOM 2334 C C . ALA A 1 283 ? -9.815 13.428 18.147 1.00 76.69 283 ALA A C 1
ATOM 2336 O O . ALA A 1 283 ? -10.111 12.650 19.054 1.00 76.69 283 ALA A O 1
ATOM 2337 N N . GLY A 1 284 ? -8.673 14.126 18.145 1.00 73.56 284 GLY A N 1
ATOM 2338 C CA . GLY A 1 284 ? -7.704 14.137 19.255 1.00 73.56 284 GLY A CA 1
ATOM 2339 C C . GLY A 1 284 ? -6.396 13.370 19.020 1.00 73.56 284 GLY A C 1
ATOM 2340 O O . GLY A 1 284 ? -5.507 13.458 19.853 1.00 73.56 284 GLY A O 1
ATOM 2341 N N . GLY A 1 285 ? -6.239 12.665 17.890 1.00 85.62 285 GLY A N 1
ATOM 2342 C CA . GLY A 1 285 ? -4.964 12.045 17.499 1.00 85.62 285 GLY A CA 1
ATOM 2343 C C . GLY A 1 285 ? -4.660 10.730 18.227 1.00 85.62 285 GLY A C 1
ATOM 2344 O O . GLY A 1 285 ? -4.689 10.651 19.452 1.00 85.62 285 GLY A O 1
ATOM 2345 N N . ARG A 1 286 ? -4.406 9.651 17.479 1.00 90.94 286 ARG A N 1
ATOM 2346 C CA . ARG A 1 286 ? -4.025 8.341 18.041 1.00 90.94 286 ARG A CA 1
ATOM 2347 C C . ARG A 1 286 ? -2.682 7.933 17.487 1.00 90.94 286 ARG A C 1
ATOM 2349 O O . ARG A 1 286 ? -2.517 7.894 16.273 1.00 90.94 286 ARG A O 1
ATOM 2356 N N . THR A 1 287 ? -1.758 7.593 18.371 1.00 92.50 287 THR A N 1
ATOM 2357 C CA . THR A 1 287 ? -0.372 7.339 17.991 1.00 92.50 287 THR A CA 1
ATOM 2358 C C . THR A 1 287 ? -0.012 5.879 18.212 1.00 92.50 287 THR A C 1
ATOM 2360 O O . THR A 1 287 ? -0.229 5.339 19.295 1.00 92.50 287 THR A O 1
ATOM 2363 N N . ILE A 1 288 ? 0.579 5.255 17.196 1.00 94.19 288 ILE A N 1
ATOM 2364 C CA . ILE A 1 288 ? 1.127 3.901 17.251 1.00 94.19 288 ILE A CA 1
ATOM 2365 C C . ILE A 1 288 ? 2.653 3.987 17.128 1.00 94.19 288 ILE A C 1
ATOM 2367 O O . ILE A 1 288 ? 3.142 4.603 16.176 1.00 94.19 288 ILE A O 1
ATOM 2371 N N . PRO A 1 289 ? 3.427 3.377 18.045 1.00 94.62 289 PRO A N 1
ATOM 2372 C CA . PRO A 1 289 ? 4.859 3.211 17.845 1.00 94.62 289 PRO A CA 1
ATOM 2373 C C . PRO A 1 289 ? 5.106 2.246 16.683 1.00 94.62 289 PRO A C 1
ATOM 2375 O O . PRO A 1 289 ? 4.573 1.137 16.659 1.00 94.62 289 PRO A O 1
ATOM 2378 N N . VAL A 1 290 ? 5.935 2.663 15.731 1.00 96.12 290 VAL A N 1
ATOM 2379 C CA . VAL A 1 290 ? 6.283 1.869 14.549 1.00 96.12 290 VAL A CA 1
ATOM 2380 C C . VAL A 1 290 ? 7.781 1.595 14.508 1.00 96.12 290 VAL A C 1
ATOM 2382 O O . VAL A 1 290 ? 8.601 2.413 14.928 1.00 96.12 290 VAL A O 1
ATOM 2385 N N . GLN A 1 291 ? 8.136 0.422 13.997 1.00 95.88 291 GLN A N 1
ATOM 2386 C CA . GLN A 1 291 ? 9.512 0.017 13.704 1.00 95.88 291 GLN A CA 1
ATOM 2387 C C . GLN A 1 291 ? 9.750 0.036 12.187 1.00 95.88 291 GLN A C 1
ATOM 2389 O O . GLN A 1 291 ? 8.772 0.133 11.439 1.00 95.88 291 GLN A O 1
ATOM 2394 N N . PRO A 1 292 ? 11.006 -0.072 11.707 1.00 97.06 292 PRO A N 1
ATOM 2395 C CA . PRO A 1 292 ? 11.281 -0.231 10.285 1.00 97.06 292 PRO A CA 1
ATOM 2396 C C . PRO A 1 292 ? 10.428 -1.350 9.687 1.00 97.06 292 PRO A C 1
ATOM 2398 O O . PRO A 1 292 ? 10.484 -2.503 10.126 1.00 97.06 292 PRO A O 1
ATOM 2401 N N . SER A 1 293 ? 9.555 -0.988 8.756 1.00 97.69 293 SER A N 1
ATOM 2402 C CA . SER A 1 293 ? 8.519 -1.881 8.254 1.00 97.69 293 SER A CA 1
ATOM 2403 C C . SER A 1 293 ? 7.877 -1.372 6.972 1.00 97.69 293 SER A C 1
ATOM 2405 O O . SER A 1 293 ? 7.909 -0.186 6.658 1.00 97.69 293 SER A O 1
ATOM 2407 N N . LEU A 1 294 ? 7.269 -2.299 6.246 1.00 97.31 294 LEU A N 1
ATOM 2408 C CA . LEU A 1 294 ? 6.242 -2.022 5.263 1.00 97.31 294 LEU A CA 1
ATOM 2409 C C . LEU A 1 294 ? 4.889 -2.216 5.947 1.00 97.31 294 LEU A C 1
ATOM 2411 O O . LEU A 1 294 ? 4.608 -3.301 6.469 1.00 97.31 294 LEU A O 1
ATOM 2415 N N . ILE A 1 295 ? 4.069 -1.172 5.957 1.00 97.19 295 ILE A N 1
ATOM 2416 C CA . ILE A 1 295 ? 2.734 -1.201 6.554 1.00 97.19 295 ILE A CA 1
ATOM 2417 C C . ILE A 1 295 ? 1.686 -0.796 5.527 1.00 97.19 295 ILE A C 1
ATOM 2419 O O . ILE A 1 295 ? 1.947 -0.001 4.628 1.00 97.19 295 ILE A O 1
ATOM 2423 N N . GLU A 1 296 ? 0.485 -1.321 5.692 1.00 96.00 296 GLU A N 1
ATOM 2424 C CA . GLU A 1 296 ? -0.701 -0.888 4.973 1.00 96.00 296 GLU A CA 1
ATOM 2425 C C . GLU A 1 296 ? -1.675 -0.263 5.968 1.00 96.00 296 GLU A C 1
ATOM 2427 O O . GLU A 1 296 ? -1.919 -0.815 7.039 1.00 96.00 296 GLU A O 1
ATOM 2432 N N . VAL A 1 297 ? -2.217 0.902 5.632 1.00 96.00 297 VAL A N 1
ATOM 2433 C CA . VAL A 1 297 ? -3.263 1.558 6.417 1.00 96.00 297 VAL A CA 1
ATOM 2434 C C . VAL A 1 297 ? -4.532 1.574 5.593 1.00 96.00 297 VAL A C 1
ATOM 2436 O O . VAL A 1 297 ? -4.528 2.120 4.493 1.00 96.00 297 VAL A O 1
ATOM 2439 N N . GLU A 1 298 ? -5.609 1.006 6.121 1.00 94.50 298 GLU A N 1
ATOM 2440 C CA . GLU A 1 298 ? -6.895 0.884 5.439 1.00 94.50 298 GLU A CA 1
ATOM 2441 C C . GLU A 1 298 ? -8.034 1.518 6.238 1.00 94.50 298 GLU A C 1
ATOM 2443 O O . GLU A 1 298 ? -8.026 1.527 7.469 1.00 94.50 298 GLU A O 1
ATOM 2448 N N . ARG A 1 299 ? -9.041 2.036 5.533 1.00 90.81 299 ARG A N 1
ATOM 2449 C CA . ARG A 1 299 ? -10.315 2.453 6.130 1.00 90.81 299 ARG A CA 1
ATOM 2450 C C . ARG A 1 299 ? -11.231 1.245 6.314 1.00 90.81 299 ARG A C 1
ATOM 2452 O O . ARG A 1 299 ? -11.462 0.501 5.362 1.00 90.81 299 ARG A O 1
ATOM 2459 N N . LEU A 1 300 ? -11.808 1.115 7.502 1.00 87.56 300 LEU A N 1
ATOM 2460 C CA . LEU A 1 300 ? -12.847 0.140 7.815 1.00 87.56 300 LEU A CA 1
ATOM 2461 C C . LEU A 1 300 ? -14.195 0.745 7.400 1.00 87.56 300 LEU A C 1
ATOM 2463 O O . LEU A 1 300 ? -14.649 1.713 8.008 1.00 87.56 300 LEU A O 1
ATOM 2467 N N . VAL A 1 301 ? -14.795 0.234 6.321 1.00 68.12 301 VAL A N 1
ATOM 2468 C CA . VAL A 1 301 ? -16.061 0.739 5.748 1.00 68.12 301 VAL A CA 1
ATOM 2469 C C . VAL A 1 301 ? -17.166 -0.285 5.929 1.00 68.12 301 VAL A C 1
ATOM 2471 O O . VAL A 1 301 ? -16.951 -1.425 5.473 1.00 68.12 301 VAL A O 1
#

Organism: Metallosphaera cuprina (strain Ar-4) (NCBI:txid1006006)

pLDDT: mean 85.68, std 15.19, range [32.41, 97.69]

Foldseek 3Di:
DELDPVQVVLVVVLVVQAPDWDDDPQWIWGQGPDQFWTKIWHWDPPFPDIYIGMFIFGPPPPDPCVRLPADEELPDDDDQAAQHWYDDRQKIKHFNHFDPAPVRVLCCCLPPVLVVQLVVQLCVVVVNDPDQFLLNVLLVPPPDPLLVVLVVLLVQLVVLVVVCVVCVPDPPSVVVNVVSVVVLCVSLVVLVPLDPPPPDDPDDPVCPVVVVPDPDRDSSSSSSSSVSSVVCSVCVVVSQVSQDQDWDDLDQKIDGFGFGDDDPSFKTKTFHQAWDWIWRNGPRIDIHTHGGGTMMMGGRD